Protein AF-A0A0S8A3G1-F1 (afdb_monomer_lite)

Secondary structure (DSSP, 8-state):
--HHHHHHHHHHHHHHHHHHHHHHHT---PPEEE-THHHHHHHHHHHHGGGGHHHHHHHHHHT--HHHHHHHHHHHTS-TTHHHHHHHHHHHHHHHHTT-HHHHHHHHHHHHHHHHHHHHHHHHHHHH-BPPTTT-TT-TT-B-TT---TT--SS-HHHHHHHHHHHHHHHHH--HHHHHHHHHHHHHHHHHHHHTTSS-HHHHHHHHHHHHHHHHHHTTSEEETTBPPPEEEE-TTS-EEEE--B--

Sequence (248 aa):
MTNHKLQRLVLGTMLFCVAMSSALACQSREYAAIKWWHPVVASLGVAALVVVDQPIHDFWQDNRSGTLDDISDVAKQFKEPEVFIAAGSGAMALGLMLDEPVVAQTGLQIVAAYGLSSGMMIATKWLFGRSRPSDTPDDHIQFDWFDGDENSSFPSGSAAVVFSLATTVADAADNNVVSVALYGGAVLNSWSRVYGNRHWFTDVALGTLYGVAAAKLVNGRWRLFGLRPPTVIVGPAGRASLRYQVDF

Structure (mmCIF, N/CA/C/O backbone):
data_AF-A0A0S8A3G1-F1
#
_entry.id   AF-A0A0S8A3G1-F1
#
loop_
_atom_site.group_PDB
_atom_site.id
_atom_site.type_symbol
_atom_site.label_atom_id
_atom_site.label_alt_id
_atom_site.label_comp_id
_atom_site.label_asym_id
_atom_site.label_entity_id
_atom_site.label_seq_id
_atom_site.pdbx_PDB_ins_code
_atom_site.Cartn_x
_atom_site.Cartn_y
_atom_site.Cartn_z
_atom_site.occupancy
_atom_site.B_iso_or_equiv
_atom_site.auth_seq_id
_atom_site.auth_comp_id
_atom_site.auth_asym_id
_atom_site.auth_atom_id
_atom_site.pdbx_PDB_model_num
ATOM 1 N N . MET A 1 1 ? 6.313 26.983 37.914 1.00 50.06 1 MET A N 1
ATOM 2 C CA . MET A 1 1 ? 5.350 26.954 36.779 1.00 50.06 1 MET A CA 1
ATOM 3 C C . MET A 1 1 ? 5.322 25.604 36.029 1.00 50.06 1 MET A C 1
ATOM 5 O O . MET A 1 1 ? 4.848 25.540 34.902 1.00 50.06 1 MET A O 1
ATOM 9 N N . THR A 1 2 ? 5.765 24.498 36.639 1.00 56.03 2 THR A N 1
ATOM 10 C CA . THR A 1 2 ? 5.957 23.183 35.985 1.00 56.03 2 THR A CA 1
ATOM 11 C C . THR A 1 2 ? 4.863 22.146 36.286 1.00 56.03 2 THR A C 1
ATOM 13 O O . THR A 1 2 ? 4.727 21.182 35.541 1.00 56.03 2 THR A O 1
ATOM 16 N N . ASN A 1 3 ? 4.023 22.364 37.308 1.00 56.94 3 ASN A N 1
ATOM 17 C CA . ASN A 1 3 ? 3.018 21.380 37.743 1.00 56.94 3 ASN A CA 1
ATOM 18 C C . ASN A 1 3 ? 1.820 21.230 36.791 1.00 56.94 3 ASN A C 1
ATOM 20 O O . ASN A 1 3 ? 1.362 20.117 36.549 1.00 56.94 3 ASN A O 1
ATOM 24 N N . HIS A 1 4 ? 1.347 22.317 36.176 1.00 55.91 4 HIS A N 1
ATOM 25 C CA . HIS A 1 4 ? 0.176 22.246 35.292 1.00 55.91 4 HIS A CA 1
ATOM 26 C C . HIS A 1 4 ? 0.443 21.516 33.969 1.00 55.91 4 HIS A C 1
ATOM 28 O O . HIS A 1 4 ? -0.468 20.904 33.417 1.00 55.91 4 HIS A O 1
ATOM 34 N N . LYS A 1 5 ? 1.685 21.538 33.465 1.00 52.66 5 LYS A N 1
ATOM 35 C CA . LYS A 1 5 ? 2.061 20.797 32.249 1.00 52.66 5 LYS A CA 1
ATOM 36 C C . LYS A 1 5 ? 2.099 19.290 32.506 1.00 52.66 5 LYS A C 1
ATOM 38 O O . LYS A 1 5 ? 1.601 18.527 31.688 1.00 52.66 5 LYS A O 1
ATOM 43 N N . LEU A 1 6 ? 2.618 18.881 33.666 1.00 50.41 6 LEU A N 1
ATOM 44 C CA . LEU A 1 6 ? 2.684 17.476 34.067 1.00 50.41 6 LEU A CA 1
ATOM 45 C C . LEU A 1 6 ? 1.287 16.905 34.354 1.00 50.41 6 LEU A C 1
ATOM 47 O O . LEU A 1 6 ? 0.967 15.811 33.907 1.00 50.41 6 LEU A O 1
ATOM 51 N N . GLN A 1 7 ? 0.421 17.680 35.013 1.00 49.84 7 GLN A N 1
ATOM 52 C CA . GLN A 1 7 ? -0.971 17.290 35.258 1.00 49.84 7 GLN A CA 1
ATOM 53 C C . GLN A 1 7 ? -1.774 17.139 33.959 1.00 49.84 7 GLN A C 1
ATOM 55 O O . GLN A 1 7 ? -2.516 16.174 33.821 1.00 49.84 7 GLN A O 1
ATOM 60 N N . ARG A 1 8 ? -1.591 18.039 32.982 1.00 51.06 8 ARG A N 1
ATOM 61 C CA . ARG A 1 8 ? -2.228 17.921 31.657 1.00 51.06 8 ARG A CA 1
ATOM 62 C C . ARG A 1 8 ? -1.713 16.724 30.859 1.00 51.06 8 ARG A C 1
ATOM 64 O O . ARG A 1 8 ? -2.504 16.083 30.180 1.00 51.06 8 ARG A O 1
ATOM 71 N N . LEU A 1 9 ? -0.422 16.405 30.969 1.00 44.91 9 LEU A N 1
ATOM 72 C CA . LEU A 1 9 ? 0.172 15.236 30.320 1.00 44.91 9 LEU A CA 1
ATOM 73 C C . LEU A 1 9 ? -0.376 13.933 30.916 1.00 44.91 9 LEU A C 1
ATOM 75 O O . LEU A 1 9 ? -0.818 13.068 30.176 1.00 44.91 9 LEU A O 1
ATOM 79 N N . VAL A 1 10 ? -0.419 13.816 32.247 1.00 48.50 10 VAL A N 1
ATOM 80 C CA . VAL A 1 10 ? -0.952 12.629 32.938 1.00 48.50 10 VAL A CA 1
ATOM 81 C C . VAL A 1 10 ? -2.451 12.462 32.685 1.00 48.50 10 VAL A C 1
ATOM 83 O O . VAL A 1 10 ? -2.897 11.351 32.411 1.00 48.50 10 VAL A O 1
ATOM 86 N N . LEU A 1 11 ? -3.220 13.555 32.716 1.00 44.19 11 LEU A N 1
ATOM 87 C CA . LEU A 1 11 ? -4.651 13.530 32.409 1.00 44.19 11 LEU A CA 1
ATOM 88 C C . LEU A 1 11 ? -4.897 13.153 30.940 1.00 44.19 11 LEU A C 1
ATOM 90 O O . LEU A 1 11 ? -5.767 12.332 30.670 1.00 44.19 11 LEU A O 1
ATOM 94 N N . GLY A 1 12 ? -4.087 13.673 30.012 1.00 42.25 12 GLY A N 1
ATOM 95 C CA . GLY A 1 12 ? -4.118 13.311 28.593 1.00 42.25 12 GLY A CA 1
ATOM 96 C C . GLY A 1 12 ? -3.788 11.837 28.350 1.00 42.25 12 GLY A C 1
ATOM 97 O O . GLY A 1 12 ? -4.504 11.172 27.608 1.00 42.25 12 GLY A O 1
ATOM 98 N N . THR A 1 13 ? -2.779 11.289 29.035 1.00 45.66 13 THR A N 1
ATOM 99 C CA . THR A 1 13 ? -2.430 9.859 28.962 1.00 45.66 13 THR A CA 1
ATOM 100 C C . THR A 1 13 ? -3.504 8.968 29.599 1.00 45.66 13 THR A C 1
ATOM 102 O O . THR A 1 13 ? -3.765 7.873 29.108 1.00 45.66 13 THR A O 1
ATOM 105 N N . MET A 1 14 ? -4.175 9.414 30.666 1.00 37.00 14 MET A N 1
ATOM 106 C CA . MET A 1 14 ? -5.291 8.670 31.269 1.00 37.00 14 MET A CA 1
ATOM 107 C C . MET A 1 14 ? -6.550 8.696 30.395 1.00 37.00 14 MET A C 1
ATOM 109 O O . MET A 1 14 ? -7.164 7.649 30.206 1.00 37.00 14 MET A O 1
ATOM 113 N N . LEU A 1 15 ? -6.904 9.848 29.816 1.00 45.59 15 LEU A N 1
ATOM 114 C CA . LEU A 1 15 ? -7.989 9.974 28.833 1.00 45.59 15 LEU A CA 1
ATOM 115 C C . LEU A 1 15 ? -7.712 9.122 27.589 1.00 45.59 15 LEU A C 1
ATOM 117 O O . LEU A 1 15 ? -8.600 8.410 27.131 1.00 45.59 15 LEU A O 1
ATOM 121 N N . PHE A 1 16 ? -6.462 9.106 27.119 1.00 45.78 16 PHE A N 1
ATOM 122 C CA . PHE A 1 16 ? -5.980 8.220 26.058 1.00 45.78 16 PHE A CA 1
ATOM 123 C C . PHE A 1 16 ? -6.194 6.737 26.403 1.00 45.78 16 PHE A C 1
ATOM 125 O O . PHE A 1 16 ? -6.730 5.989 25.591 1.00 45.78 16 PHE A O 1
ATOM 132 N N . CYS A 1 17 ? -5.865 6.306 27.625 1.00 36.09 17 CYS A N 1
ATOM 133 C CA . CYS A 1 17 ? -6.073 4.922 28.068 1.00 36.09 17 CYS A CA 1
ATOM 134 C C . CYS A 1 17 ? -7.556 4.547 28.237 1.00 36.09 17 CYS A C 1
ATOM 136 O O . CYS A 1 17 ? -7.941 3.421 27.910 1.00 36.09 17 CYS A O 1
ATOM 138 N N . VAL A 1 18 ? -8.391 5.462 28.738 1.00 44.44 18 VAL A N 1
ATOM 139 C CA . VAL A 1 18 ? -9.832 5.226 28.931 1.00 44.44 18 VAL A CA 1
ATOM 140 C C . VAL A 1 18 ? -10.553 5.170 27.586 1.00 44.44 18 VAL A C 1
ATOM 142 O O . VAL A 1 18 ? -11.269 4.201 27.351 1.00 44.44 18 VAL A O 1
ATOM 145 N N . ALA A 1 19 ? -10.294 6.120 26.681 1.00 44.09 19 ALA A N 1
ATOM 146 C CA . ALA A 1 19 ? -10.845 6.123 25.324 1.00 44.09 19 ALA A CA 1
ATOM 147 C C . ALA A 1 19 ? -10.397 4.894 24.517 1.00 44.09 19 ALA A C 1
ATOM 149 O O . ALA A 1 19 ? -11.185 4.307 23.781 1.00 44.09 19 ALA A O 1
ATOM 150 N N . MET A 1 20 ? -9.151 4.446 24.705 1.00 40.94 20 MET A N 1
ATOM 151 C CA . MET A 1 20 ? -8.635 3.237 24.061 1.00 40.94 20 MET A CA 1
ATOM 152 C C . MET A 1 20 ? -9.286 1.957 24.610 1.00 40.94 20 MET A C 1
ATOM 154 O O . MET A 1 20 ? -9.560 1.033 23.847 1.00 40.94 20 MET A O 1
ATOM 158 N N . SER A 1 21 ? -9.605 1.912 25.907 1.00 37.78 21 SER A N 1
ATOM 159 C CA . SER A 1 21 ? -10.278 0.764 26.535 1.00 37.78 21 SER A CA 1
ATOM 160 C C . SER A 1 21 ? -11.749 0.646 26.119 1.00 37.78 21 SER A C 1
ATOM 162 O O . SER A 1 21 ? -12.236 -0.461 25.890 1.00 37.78 21 SER A O 1
ATOM 164 N N . SER A 1 22 ? -12.461 1.768 25.982 1.00 40.78 22 SER A N 1
ATOM 165 C CA . SER A 1 22 ? -13.858 1.791 25.531 1.00 40.78 22 SER A CA 1
ATOM 166 C C . SER A 1 22 ? -14.001 1.604 24.015 1.00 40.78 22 SER A C 1
ATOM 168 O O . SER A 1 22 ? -14.926 0.919 23.582 1.00 40.78 22 SER A O 1
ATOM 170 N N . ALA A 1 23 ? -13.057 2.106 23.212 1.00 44.62 23 ALA A N 1
ATOM 171 C CA . ALA A 1 23 ? -13.030 1.882 21.763 1.00 44.62 23 ALA A CA 1
ATOM 172 C C . ALA A 1 23 ? -12.766 0.408 21.396 1.00 44.62 23 ALA A C 1
ATOM 174 O O . ALA A 1 23 ? -13.363 -0.116 20.456 1.00 44.62 23 ALA A O 1
ATOM 175 N N . LEU A 1 24 ? -11.923 -0.295 22.164 1.00 46.12 24 LEU A N 1
ATOM 176 C CA . LEU A 1 24 ? -11.679 -1.734 21.982 1.00 46.12 24 LEU A CA 1
ATOM 177 C C . LEU A 1 24 ? -12.850 -2.608 22.466 1.00 46.12 24 LEU A C 1
ATOM 179 O O . LEU A 1 24 ? -13.042 -3.710 21.955 1.00 46.12 24 LEU A O 1
ATOM 183 N N . ALA A 1 25 ? -13.643 -2.131 23.430 1.00 38.94 25 ALA A N 1
ATOM 184 C CA . ALA A 1 25 ? -14.781 -2.867 23.985 1.00 38.94 25 ALA A CA 1
ATOM 185 C C . ALA A 1 25 ? -16.059 -2.790 23.124 1.00 38.94 25 ALA A C 1
ATOM 187 O O . ALA A 1 25 ? -16.950 -3.621 23.288 1.00 38.94 25 ALA A O 1
ATOM 188 N N . CYS A 1 26 ? -16.163 -1.827 22.201 1.00 38.50 26 CYS A N 1
ATOM 189 C CA . CYS A 1 26 ? -17.389 -1.558 21.437 1.00 38.50 26 CYS A CA 1
ATOM 190 C C . CYS A 1 26 ? -17.536 -2.380 20.136 1.00 38.50 26 CYS A C 1
ATOM 192 O O . CYS A 1 26 ? -18.505 -2.205 19.404 1.00 38.50 26 CYS A O 1
ATOM 194 N N . GLN A 1 27 ? -16.614 -3.296 19.816 1.00 49.09 27 GLN A N 1
ATOM 195 C CA . GLN A 1 27 ? -16.650 -4.017 18.538 1.00 49.09 27 GLN A CA 1
ATOM 196 C C . GLN A 1 27 ? -16.868 -5.524 18.714 1.00 49.09 27 GLN A C 1
ATOM 198 O O . GLN A 1 27 ? -15.970 -6.339 18.519 1.00 49.09 27 GLN A O 1
ATOM 203 N N . SER A 1 28 ? -18.106 -5.915 19.028 1.00 43.41 28 SER A N 1
ATOM 204 C CA . SER A 1 28 ? -18.594 -7.273 18.768 1.00 43.41 28 SER A CA 1
ATOM 205 C C . SER A 1 28 ? -18.891 -7.425 17.267 1.00 43.41 28 SER A C 1
ATOM 207 O O . SER A 1 28 ? -20.045 -7.360 16.845 1.00 43.41 28 SER A O 1
ATOM 209 N N . ARG A 1 29 ? -17.858 -7.554 16.429 1.00 54.97 29 ARG A N 1
ATOM 210 C CA . ARG A 1 29 ? -18.012 -7.893 14.999 1.00 54.97 29 ARG A CA 1
ATOM 211 C C . ARG A 1 29 ? -17.468 -9.298 14.744 1.00 54.97 29 ARG A C 1
ATOM 213 O O . ARG A 1 29 ? -16.470 -9.682 15.344 1.00 54.97 29 ARG A O 1
ATOM 220 N N . GLU A 1 30 ? -18.148 -10.071 13.895 1.00 55.59 30 GLU A N 1
ATOM 221 C CA . GLU A 1 30 ? -17.716 -11.417 13.499 1.00 55.59 30 GLU A CA 1
ATOM 222 C C . GLU A 1 30 ? -16.302 -11.381 12.909 1.00 55.59 30 GLU A C 1
ATOM 224 O O . GLU A 1 30 ? -15.982 -10.567 12.042 1.00 55.59 30 GLU A O 1
ATOM 229 N N . TYR A 1 31 ? -15.445 -12.269 13.402 1.00 61.88 31 TYR A N 1
ATOM 230 C CA . TYR A 1 31 ? -14.044 -12.340 13.013 1.00 61.88 31 TYR A CA 1
ATOM 231 C C . TYR A 1 31 ? -13.869 -13.394 11.926 1.00 61.88 31 TYR A C 1
ATOM 233 O O . TYR A 1 31 ? -14.243 -14.551 12.125 1.00 61.88 31 TYR A O 1
ATOM 241 N N . ALA A 1 32 ? -13.211 -13.044 10.820 1.00 69.06 32 ALA A N 1
ATOM 242 C CA . ALA A 1 32 ? -12.736 -14.056 9.885 1.00 69.06 32 ALA A CA 1
ATOM 243 C C . ALA A 1 32 ? -11.431 -14.664 10.428 1.00 69.06 32 ALA A C 1
ATOM 245 O O . ALA A 1 32 ? -10.419 -13.974 10.594 1.00 69.06 32 ALA A O 1
ATOM 246 N N . ALA A 1 33 ? -11.451 -15.962 10.737 1.00 73.88 33 ALA A N 1
ATOM 247 C CA . ALA A 1 33 ? -10.270 -16.682 11.199 1.00 73.88 33 ALA A CA 1
ATOM 248 C C . ALA A 1 33 ? -9.315 -16.948 10.023 1.00 73.88 33 ALA A C 1
ATOM 250 O O . ALA A 1 33 ? -9.591 -17.771 9.144 1.00 73.88 33 ALA A O 1
ATOM 251 N N . ILE A 1 34 ? -8.166 -16.269 10.016 1.00 75.81 34 ILE A N 1
ATOM 252 C CA . ILE A 1 34 ? -7.123 -16.489 9.016 1.00 75.81 34 ILE A CA 1
ATOM 253 C C . ILE A 1 34 ? -6.263 -17.672 9.469 1.00 75.81 34 ILE A C 1
ATOM 255 O O . ILE A 1 34 ? -5.487 -17.590 10.423 1.00 75.81 34 ILE A O 1
ATOM 259 N N . LYS A 1 35 ? -6.424 -18.800 8.771 1.00 80.56 35 LYS A N 1
ATOM 260 C CA . LYS A 1 35 ? -5.574 -19.986 8.897 1.00 80.56 35 LYS A CA 1
ATOM 261 C C . LYS A 1 35 ? -4.174 -19.703 8.352 1.00 80.56 35 LYS A C 1
ATOM 263 O O . LYS A 1 35 ? -4.014 -18.892 7.446 1.00 80.56 35 LYS A O 1
ATOM 268 N N . TRP A 1 36 ? -3.182 -20.436 8.857 1.00 74.81 36 TRP A N 1
ATOM 269 C CA . TRP A 1 36 ? -1.767 -20.284 8.495 1.00 74.81 36 TRP A CA 1
ATOM 270 C C . TRP A 1 36 ? -1.485 -20.426 6.994 1.00 74.81 36 TRP A C 1
ATOM 272 O O . TRP A 1 36 ? -0.564 -19.803 6.480 1.00 74.81 36 TRP A O 1
ATOM 282 N N . TRP A 1 37 ? -2.296 -21.210 6.280 1.00 77.62 37 TRP A N 1
ATOM 283 C CA . TRP A 1 37 ? -2.121 -21.443 4.850 1.00 77.62 37 TRP A CA 1
ATOM 284 C C . TRP A 1 37 ? -2.709 -20.328 3.975 1.00 77.62 37 TRP A C 1
ATOM 286 O O . TRP A 1 37 ? -2.271 -20.180 2.843 1.00 77.62 37 TRP A O 1
ATOM 296 N N . HIS A 1 38 ? -3.660 -19.517 4.463 1.00 85.31 38 HIS A N 1
ATOM 297 C CA . HIS A 1 38 ? -4.221 -18.410 3.676 1.00 85.31 38 HIS A CA 1
ATOM 298 C C . HIS A 1 38 ? -3.158 -17.390 3.234 1.00 85.31 38 HIS A C 1
ATOM 300 O O . HIS A 1 38 ? -3.099 -17.110 2.038 1.00 85.31 38 HIS A O 1
ATOM 306 N N . PRO A 1 39 ? -2.297 -16.847 4.126 1.00 82.12 39 PRO A N 1
ATOM 307 C CA . PRO A 1 39 ? -1.237 -15.941 3.692 1.00 82.12 39 PRO A CA 1
ATOM 308 C C . PRO A 1 39 ? -0.217 -16.650 2.797 1.00 82.12 39 PRO A C 1
ATOM 310 O O . PRO A 1 39 ? 0.307 -16.025 1.886 1.00 82.12 39 PRO A O 1
ATOM 313 N N . VAL A 1 40 ? 0.026 -17.953 2.990 1.00 84.50 40 VAL A N 1
ATOM 314 C CA . VAL A 1 40 ? 0.905 -18.736 2.103 1.00 84.50 40 VAL A CA 1
ATOM 315 C C . VAL A 1 40 ? 0.325 -18.804 0.691 1.00 84.50 40 VAL A C 1
ATOM 317 O O . VAL A 1 40 ? 1.011 -18.461 -0.264 1.00 84.50 40 VAL A O 1
ATOM 320 N N . VAL A 1 41 ? -0.945 -19.186 0.547 1.00 90.62 41 VAL A N 1
ATOM 321 C CA . VAL A 1 41 ? -1.624 -19.264 -0.755 1.00 90.62 41 VAL A CA 1
ATOM 322 C C . VAL A 1 41 ? -1.726 -17.888 -1.410 1.00 90.62 41 VAL A C 1
ATOM 324 O O . VAL A 1 41 ? -1.486 -17.778 -2.608 1.00 90.62 41 VAL A O 1
ATOM 327 N N . ALA A 1 42 ? -2.021 -16.837 -0.642 1.00 90.44 42 ALA A N 1
ATOM 328 C CA . ALA A 1 42 ? -2.054 -15.472 -1.160 1.00 90.44 42 ALA A CA 1
ATOM 329 C C . ALA A 1 42 ? -0.678 -15.036 -1.689 1.00 90.44 42 ALA A C 1
ATOM 331 O O . ALA A 1 42 ? -0.584 -14.559 -2.817 1.00 90.44 42 ALA A O 1
ATOM 332 N N . SER A 1 43 ? 0.391 -15.264 -0.922 1.00 89.31 43 SER A N 1
ATOM 333 C CA . SER A 1 43 ? 1.760 -14.950 -1.346 1.00 89.31 43 SER A CA 1
ATOM 334 C C . SER A 1 43 ? 2.199 -15.772 -2.559 1.00 89.31 43 SER A C 1
ATOM 336 O O . SER A 1 43 ? 2.831 -15.223 -3.455 1.00 89.31 43 SER A O 1
ATOM 338 N N . LEU A 1 44 ? 1.834 -17.057 -2.636 1.00 90.25 44 LEU A N 1
ATOM 339 C CA . LEU A 1 44 ? 2.102 -17.896 -3.812 1.00 90.25 44 LEU A CA 1
ATOM 340 C C . LEU A 1 44 ? 1.343 -17.404 -5.050 1.00 90.25 44 LEU A C 1
ATOM 342 O O . LEU A 1 44 ? 1.910 -17.365 -6.137 1.00 90.25 44 LEU A O 1
ATOM 346 N N . GLY A 1 45 ? 0.083 -16.995 -4.886 1.00 93.44 45 GLY A N 1
ATOM 347 C CA . GLY A 1 45 ? -0.703 -16.392 -5.960 1.00 93.44 45 GLY A CA 1
ATOM 348 C C . GLY A 1 45 ? -0.075 -15.097 -6.472 1.00 93.44 45 GLY A C 1
ATOM 349 O O . GLY A 1 45 ? 0.013 -14.902 -7.679 1.00 93.44 45 GLY A O 1
ATOM 350 N N . VAL A 1 46 ? 0.429 -14.250 -5.570 1.00 93.25 46 VAL A N 1
ATOM 351 C CA . VAL A 1 46 ? 1.172 -13.039 -5.947 1.00 93.25 46 VAL A CA 1
ATOM 352 C C . VAL A 1 46 ? 2.491 -13.383 -6.639 1.00 93.25 46 VAL A C 1
ATOM 354 O O . VAL A 1 46 ? 2.806 -12.777 -7.656 1.00 93.25 46 VAL A O 1
ATOM 357 N N . ALA A 1 47 ? 3.238 -14.373 -6.147 1.00 90.62 47 ALA A N 1
ATOM 358 C CA . ALA A 1 47 ? 4.480 -14.813 -6.780 1.00 90.62 47 ALA A CA 1
ATOM 359 C C . ALA A 1 47 ? 4.248 -15.322 -8.212 1.00 90.62 47 ALA A C 1
ATOM 361 O O . ALA A 1 47 ? 5.052 -15.052 -9.098 1.00 90.62 47 ALA A O 1
ATOM 362 N N . ALA A 1 48 ? 3.120 -15.991 -8.468 1.00 93.44 48 ALA A N 1
ATOM 363 C CA . ALA A 1 48 ? 2.754 -16.439 -9.810 1.00 93.44 48 ALA A CA 1
ATOM 364 C C . ALA A 1 48 ? 2.528 -15.281 -10.800 1.00 93.44 48 ALA A C 1
ATOM 366 O O . ALA A 1 48 ? 2.658 -15.490 -12.003 1.00 93.44 48 ALA A O 1
ATOM 367 N N . LEU A 1 49 ? 2.236 -14.063 -10.325 1.00 94.81 49 LEU A N 1
ATOM 368 C CA . LEU A 1 49 ? 2.071 -12.886 -11.186 1.00 94.81 49 LEU A CA 1
ATOM 369 C C . LEU A 1 49 ? 3.398 -12.392 -11.786 1.00 94.81 49 LEU A C 1
ATOM 371 O O . LEU A 1 49 ? 3.363 -11.564 -12.688 1.00 94.81 49 LEU A O 1
ATOM 375 N N . VAL A 1 50 ? 4.555 -12.914 -11.360 1.00 94.06 50 VAL A N 1
ATOM 376 C CA . VAL A 1 50 ? 5.863 -12.505 -11.914 1.00 94.06 50 VAL A CA 1
ATOM 377 C C . VAL A 1 50 ? 5.948 -12.737 -13.420 1.00 94.06 50 VAL A C 1
ATOM 379 O O . VAL A 1 50 ? 6.569 -11.966 -14.139 1.00 94.06 50 VAL A O 1
ATOM 382 N N . VAL A 1 51 ? 5.221 -13.738 -13.925 1.00 95.38 51 VAL A N 1
ATOM 383 C CA . VAL A 1 51 ? 5.176 -14.074 -15.355 1.00 95.38 51 VAL A CA 1
ATOM 384 C C . VAL A 1 51 ? 4.510 -12.996 -16.215 1.00 95.38 51 VAL A C 1
ATOM 386 O O . VAL A 1 51 ? 4.679 -13.006 -17.431 1.00 95.38 51 VAL A O 1
ATOM 389 N N . VAL A 1 52 ? 3.732 -12.092 -15.609 1.00 95.88 52 VAL A N 1
ATOM 390 C CA . VAL A 1 52 ? 3.077 -10.984 -16.318 1.00 95.88 52 VAL A CA 1
ATOM 391 C C . VAL A 1 52 ? 3.776 -9.643 -16.107 1.00 95.88 52 VAL A C 1
ATOM 393 O O . VAL A 1 52 ? 3.331 -8.654 -16.681 1.00 95.88 52 VAL A O 1
ATOM 396 N N . ASP A 1 53 ? 4.878 -9.590 -15.354 1.00 96.06 53 ASP A N 1
ATOM 397 C CA . ASP A 1 53 ? 5.601 -8.337 -15.116 1.00 96.06 53 ASP A CA 1
ATOM 398 C C . ASP A 1 53 ? 6.158 -7.738 -16.409 1.00 96.06 53 ASP A C 1
ATOM 400 O O . ASP A 1 53 ? 5.878 -6.575 -16.696 1.00 96.06 53 ASP A O 1
ATOM 404 N N . GLN A 1 54 ? 6.872 -8.536 -17.212 1.00 95.50 54 GLN A N 1
ATOM 405 C CA . GLN A 1 54 ? 7.442 -8.072 -18.481 1.00 95.50 54 GLN A CA 1
ATOM 406 C C . GLN A 1 54 ? 6.352 -7.652 -19.485 1.00 95.50 54 GLN A C 1
ATOM 408 O O . GLN A 1 54 ? 6.373 -6.504 -19.918 1.00 95.50 54 GLN A O 1
ATOM 413 N N . PRO A 1 55 ? 5.326 -8.480 -19.790 1.00 96.56 55 PRO A N 1
ATOM 414 C CA . PRO A 1 55 ? 4.270 -8.070 -20.719 1.00 96.56 55 PRO A CA 1
ATOM 415 C C . PRO A 1 55 ? 3.511 -6.807 -20.286 1.00 96.56 55 PRO A C 1
ATOM 417 O O . PRO A 1 55 ? 3.114 -6.009 -21.132 1.00 96.56 55 PRO A O 1
ATOM 420 N N . ILE A 1 56 ? 3.281 -6.621 -18.979 1.00 96.62 56 ILE A N 1
ATOM 421 C CA . ILE A 1 56 ? 2.615 -5.419 -18.457 1.00 96.62 56 ILE A CA 1
ATOM 422 C C . ILE A 1 56 ? 3.533 -4.203 -18.564 1.00 96.62 56 ILE A C 1
ATOM 424 O O . ILE A 1 56 ? 3.064 -3.128 -18.941 1.00 96.62 56 ILE A O 1
ATOM 428 N N . HIS A 1 57 ? 4.813 -4.356 -18.222 1.00 96.12 57 HIS A N 1
ATOM 429 C CA . HIS A 1 57 ? 5.809 -3.305 -18.388 1.00 96.12 57 HIS A CA 1
ATOM 430 C C . HIS A 1 57 ? 5.852 -2.839 -19.846 1.00 96.12 57 HIS A C 1
ATOM 432 O O . HIS A 1 57 ? 5.608 -1.660 -20.105 1.00 96.12 57 HIS A O 1
ATOM 438 N N . ASP A 1 58 ? 6.054 -3.770 -20.777 1.00 96.31 58 ASP A N 1
ATOM 439 C CA . ASP A 1 58 ? 6.182 -3.483 -22.206 1.00 96.31 58 ASP A CA 1
ATOM 440 C C . ASP A 1 58 ? 4.909 -2.815 -22.737 1.00 96.31 58 ASP A C 1
ATOM 442 O O . ASP A 1 58 ? 4.977 -1.763 -23.366 1.00 96.31 58 ASP A O 1
ATOM 446 N N . PHE A 1 59 ? 3.726 -3.326 -22.368 1.00 96.56 59 PHE A N 1
ATOM 447 C CA . PHE A 1 59 ? 2.453 -2.697 -22.724 1.00 96.56 59 PHE A CA 1
ATOM 448 C C . PHE A 1 59 ? 2.388 -1.227 -22.296 1.00 96.56 59 PHE A C 1
ATOM 450 O O . PHE A 1 59 ? 2.010 -0.370 -23.095 1.00 96.56 59 PHE A O 1
ATOM 457 N N . TRP A 1 60 ? 2.739 -0.905 -21.049 1.00 96.12 60 TRP A N 1
ATOM 458 C CA . TRP A 1 60 ? 2.672 0.481 -20.586 1.00 96.12 60 TRP A CA 1
ATOM 459 C C . TRP A 1 60 ? 3.7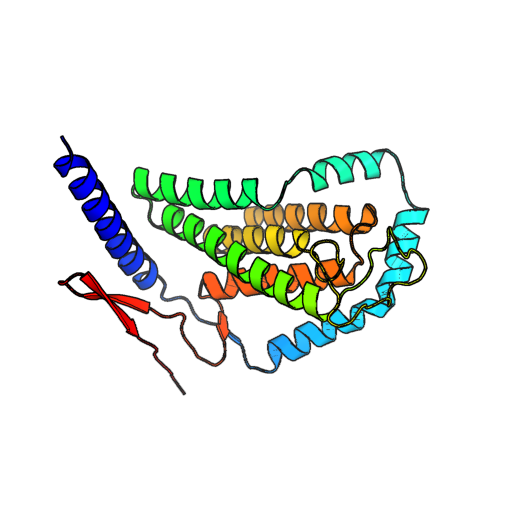37 1.364 -21.221 1.00 96.12 60 TRP A C 1
ATOM 461 O O . TRP A 1 60 ? 3.437 2.525 -21.499 1.00 96.12 60 TRP A O 1
ATOM 471 N N . GLN A 1 61 ? 4.937 0.835 -21.470 1.00 95.31 61 GLN A N 1
ATOM 472 C CA . GLN A 1 61 ? 6.007 1.598 -22.109 1.00 95.31 61 GLN A CA 1
ATOM 473 C C . GLN A 1 61 ? 5.730 1.850 -23.599 1.00 95.31 61 GLN A C 1
ATOM 475 O O . GLN A 1 61 ? 5.998 2.952 -24.080 1.00 95.31 61 GLN A O 1
ATOM 480 N N . ASP A 1 62 ? 5.087 0.912 -24.292 1.00 96.81 62 ASP A N 1
ATOM 481 C CA . ASP A 1 62 ? 4.699 1.052 -25.701 1.00 96.81 62 ASP A CA 1
ATOM 482 C C . ASP A 1 62 ? 3.473 1.960 -25.901 1.00 96.81 62 ASP A C 1
ATOM 484 O O . ASP A 1 62 ? 3.291 2.541 -26.971 1.00 96.81 62 ASP A O 1
ATOM 488 N N . ASN A 1 63 ? 2.622 2.107 -24.877 1.00 96.25 63 ASN A N 1
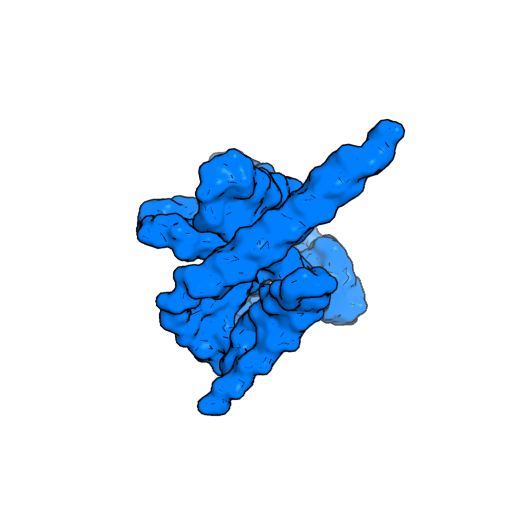ATOM 489 C CA . ASN A 1 63 ? 1.365 2.866 -24.944 1.00 96.25 63 ASN A CA 1
ATOM 490 C C . ASN A 1 63 ? 1.413 4.200 -24.178 1.00 96.25 63 ASN A C 1
ATOM 492 O O . ASN A 1 63 ? 0.372 4.734 -23.776 1.00 96.25 63 ASN A O 1
ATOM 496 N N . ARG A 1 64 ? 2.605 4.764 -23.956 1.00 94.94 64 ARG A N 1
ATOM 497 C CA . ARG A 1 64 ? 2.735 6.062 -23.278 1.00 94.94 64 ARG A CA 1
ATOM 498 C C . ARG A 1 64 ? 2.130 7.195 -24.098 1.00 94.94 64 ARG A C 1
ATOM 500 O O . ARG A 1 64 ? 2.238 7.249 -25.321 1.00 94.94 64 ARG A O 1
ATOM 507 N N . SER A 1 65 ? 1.508 8.139 -23.401 1.00 95.94 65 SER A N 1
ATOM 508 C CA . SER A 1 65 ? 0.973 9.363 -24.000 1.00 95.94 65 SER A CA 1
ATOM 509 C C . SER A 1 65 ? 0.983 10.500 -22.984 1.00 95.94 65 SER A C 1
ATOM 511 O O . SER A 1 65 ? 0.871 10.249 -21.785 1.00 95.94 65 SER A O 1
ATOM 513 N N . GLY A 1 66 ? 1.038 11.749 -23.459 1.00 95.50 66 GLY A N 1
ATOM 514 C CA . GLY A 1 66 ? 1.083 12.920 -22.574 1.00 95.50 66 GLY A CA 1
ATOM 515 C C . GLY A 1 66 ? -0.093 12.986 -21.592 1.00 95.50 66 GLY A C 1
ATOM 516 O O . GLY A 1 66 ? 0.095 13.292 -20.424 1.00 95.50 66 GLY A O 1
ATOM 517 N N . THR A 1 67 ? -1.298 12.591 -22.018 1.00 95.69 67 THR A N 1
ATOM 518 C CA . THR A 1 67 ? -2.463 12.520 -21.120 1.00 95.69 67 THR A CA 1
ATOM 519 C C . THR A 1 67 ? -2.287 11.480 -20.013 1.00 95.69 67 THR A C 1
ATOM 521 O O . THR A 1 67 ? -2.657 11.735 -18.870 1.00 95.69 67 THR A O 1
ATOM 524 N N . LEU A 1 68 ? -1.740 10.302 -20.330 1.00 94.69 68 LEU A N 1
ATOM 525 C CA . LEU A 1 68 ? -1.477 9.277 -19.319 1.00 94.69 68 LEU A CA 1
ATOM 526 C C . LEU A 1 68 ? -0.343 9.693 -18.381 1.00 94.69 68 LEU A C 1
ATOM 528 O O . LEU A 1 68 ? -0.428 9.394 -17.192 1.00 94.69 68 LEU A O 1
ATOM 532 N N . ASP A 1 69 ? 0.662 10.412 -18.887 1.00 94.88 69 ASP A N 1
ATOM 533 C CA . ASP A 1 69 ? 1.733 10.998 -18.078 1.00 94.88 69 ASP A CA 1
ATOM 534 C C . ASP A 1 69 ? 1.172 11.999 -17.058 1.00 94.88 69 ASP A C 1
ATOM 536 O O . ASP A 1 69 ? 1.411 11.828 -15.860 1.00 94.88 69 ASP A O 1
ATOM 540 N N . ASP A 1 70 ? 0.329 12.941 -17.497 1.00 94.81 70 ASP A N 1
ATOM 541 C CA . ASP A 1 70 ? -0.322 13.927 -16.623 1.00 94.81 70 ASP A CA 1
ATOM 542 C C . ASP A 1 70 ? -1.181 13.254 -15.536 1.00 94.81 70 ASP A C 1
ATOM 544 O O . ASP A 1 70 ? -1.097 13.597 -14.352 1.00 94.81 70 ASP A O 1
ATOM 548 N N . ILE A 1 71 ? -1.991 12.254 -15.914 1.00 93.69 71 ILE A N 1
ATOM 549 C CA . ILE A 1 71 ? -2.812 11.484 -14.961 1.00 93.69 71 ILE A CA 1
ATOM 550 C C . ILE A 1 71 ? -1.918 10.761 -13.951 1.00 93.69 71 ILE A C 1
ATOM 552 O O . ILE A 1 71 ? -2.197 10.772 -12.749 1.00 93.69 71 ILE A O 1
ATOM 556 N N . SER A 1 72 ? -0.846 10.128 -14.427 1.00 92.94 72 SER A N 1
ATOM 557 C CA . SER A 1 72 ? 0.122 9.438 -13.580 1.00 92.94 72 SER A CA 1
ATOM 558 C C . SER A 1 72 ? 0.770 10.404 -12.585 1.00 92.94 72 SER A C 1
ATOM 560 O O . SER A 1 72 ? 0.918 10.060 -11.414 1.00 92.94 72 SER A O 1
ATOM 562 N N . ASP A 1 73 ? 1.137 11.606 -13.014 1.00 91.69 73 ASP A N 1
ATOM 563 C CA . ASP A 1 73 ? 1.829 12.570 -12.161 1.00 91.69 73 ASP A CA 1
ATOM 564 C C . ASP A 1 73 ? 0.926 13.100 -11.045 1.00 91.69 73 ASP A C 1
ATOM 566 O O . ASP A 1 73 ? 1.352 13.161 -9.886 1.00 91.69 73 ASP A O 1
ATOM 570 N N . VAL A 1 74 ? -0.352 13.347 -11.347 1.00 89.38 74 VAL A N 1
ATOM 571 C CA . VAL A 1 74 ? -1.371 13.642 -10.326 1.00 89.38 74 VAL A CA 1
ATOM 572 C C . VAL A 1 74 ? -1.540 12.455 -9.372 1.00 89.38 74 VAL A C 1
ATOM 574 O O . VAL A 1 74 ? -1.560 12.624 -8.151 1.00 89.38 74 VAL A O 1
ATOM 577 N N . ALA A 1 75 ? -1.609 11.234 -9.903 1.00 88.56 75 ALA A N 1
ATOM 578 C CA . ALA A 1 75 ? -1.798 10.025 -9.107 1.00 88.56 75 ALA A CA 1
ATOM 579 C C . ALA A 1 75 ? -0.609 9.706 -8.179 1.00 88.56 75 ALA A C 1
ATOM 581 O O . ALA A 1 75 ? -0.809 9.176 -7.082 1.00 88.56 75 ALA A O 1
ATOM 582 N N . LYS A 1 76 ? 0.624 10.060 -8.566 1.00 82.31 76 LYS A N 1
ATOM 583 C CA . LYS A 1 76 ? 1.840 9.899 -7.741 1.00 82.31 76 LYS A CA 1
ATOM 584 C C . LYS A 1 76 ? 1.951 10.936 -6.626 1.00 82.31 76 LYS A C 1
ATOM 586 O O . LYS A 1 76 ? 2.731 10.733 -5.693 1.00 82.31 76 LYS A O 1
ATOM 591 N N . GLN A 1 77 ? 1.217 12.048 -6.713 1.00 70.50 77 GLN A N 1
ATOM 592 C CA . GLN A 1 77 ? 1.386 13.205 -5.828 1.00 70.50 77 GLN A CA 1
ATOM 593 C C . GLN A 1 77 ? 0.909 12.967 -4.386 1.00 70.50 77 GLN A C 1
ATOM 595 O O . GLN A 1 77 ? 1.259 13.739 -3.490 1.00 70.50 77 GLN A O 1
ATOM 600 N N . PHE A 1 78 ? 0.188 11.876 -4.122 1.00 65.88 78 PHE A N 1
ATOM 601 C CA . PHE A 1 78 ? -0.068 11.390 -2.767 1.00 65.88 78 PHE A CA 1
ATOM 602 C C . PHE A 1 78 ? 1.254 10.938 -2.128 1.00 65.88 78 PHE A C 1
ATOM 604 O O . PHE A 1 78 ? 1.589 9.766 -2.184 1.00 65.88 78 PHE A O 1
ATOM 611 N N . LYS A 1 79 ? 2.048 11.862 -1.568 1.00 57.22 79 LYS A N 1
ATOM 612 C CA . LYS A 1 79 ? 3.320 11.560 -0.889 1.00 57.22 79 LYS A CA 1
ATOM 613 C C . LYS A 1 79 ? 3.058 10.806 0.421 1.00 57.22 79 LYS A C 1
ATOM 615 O O . LYS A 1 79 ? 2.367 11.289 1.312 1.00 57.22 79 LYS A O 1
ATOM 620 N N . GLU A 1 80 ? 3.603 9.601 0.511 1.00 67.62 80 GLU A N 1
ATOM 621 C CA . GLU A 1 80 ? 2.968 8.477 1.217 1.00 67.62 80 GLU A CA 1
ATOM 622 C C . GLU A 1 80 ? 3.258 8.355 2.721 1.00 67.62 80 GLU A C 1
ATOM 624 O O . GLU A 1 80 ? 2.404 7.842 3.430 1.00 67.62 80 GLU A O 1
ATOM 629 N N . PRO A 1 81 ? 4.361 8.859 3.292 1.00 65.38 81 PRO A N 1
ATOM 630 C CA . PRO A 1 81 ? 4.523 8.798 4.749 1.00 65.38 81 PRO A CA 1
ATOM 631 C C . PRO A 1 81 ? 3.785 9.936 5.465 1.00 65.38 81 PRO A C 1
ATOM 633 O O . PRO A 1 81 ? 2.977 9.725 6.370 1.00 65.38 81 PRO A O 1
ATOM 636 N N . GLU A 1 82 ? 4.055 11.172 5.044 1.00 70.75 82 GLU A N 1
ATOM 637 C CA . GLU A 1 82 ? 3.687 12.382 5.786 1.00 70.75 82 GLU A CA 1
ATOM 638 C C . GLU A 1 82 ? 2.185 12.637 5.752 1.00 70.75 82 GLU A C 1
ATOM 640 O O . GLU A 1 82 ? 1.581 12.895 6.790 1.00 70.75 82 GLU A O 1
ATOM 645 N N . VAL A 1 83 ? 1.567 12.509 4.574 1.00 74.62 83 VAL A N 1
ATOM 646 C CA . VAL A 1 83 ? 0.129 12.749 4.401 1.00 74.62 83 VAL A CA 1
ATOM 647 C C . VAL A 1 83 ? -0.688 11.734 5.193 1.00 74.62 83 VAL A C 1
ATOM 649 O O . VAL A 1 83 ? -1.704 12.088 5.778 1.00 74.62 83 VAL A O 1
ATOM 652 N N . PHE A 1 84 ? -0.232 10.485 5.263 1.00 77.88 84 PHE A N 1
ATOM 653 C CA . PHE A 1 84 ? -0.964 9.396 5.905 1.00 77.88 84 PHE A CA 1
ATOM 654 C C . PHE A 1 84 ? -0.840 9.450 7.423 1.00 77.88 84 PHE A C 1
ATOM 656 O O . PHE A 1 84 ? -1.843 9.321 8.127 1.00 77.88 84 PHE A O 1
ATOM 663 N N . ILE A 1 85 ? 0.364 9.724 7.931 1.00 82.50 85 ILE A N 1
ATOM 664 C CA . ILE A 1 85 ? 0.572 9.979 9.358 1.00 82.50 85 ILE A CA 1
ATOM 665 C C . ILE A 1 85 ? -0.194 11.236 9.777 1.00 82.50 85 ILE A C 1
ATOM 667 O O . ILE A 1 85 ? -0.871 11.210 10.804 1.00 82.50 85 ILE A O 1
ATOM 671 N N . ALA A 1 86 ? -0.151 12.315 8.989 1.00 84.56 86 ALA A N 1
ATOM 672 C CA . ALA A 1 86 ? -0.896 13.540 9.273 1.00 84.56 86 ALA A CA 1
ATOM 673 C C . ALA A 1 86 ? -2.415 13.315 9.232 1.00 84.56 86 ALA A C 1
ATOM 675 O O . ALA A 1 86 ? -3.116 13.771 10.129 1.00 84.56 86 ALA A O 1
ATOM 676 N N . ALA A 1 87 ? -2.929 12.573 8.249 1.00 85.06 87 ALA A N 1
ATOM 677 C CA . ALA A 1 87 ? -4.350 12.251 8.153 1.00 85.06 87 ALA A CA 1
ATOM 678 C C . ALA A 1 87 ? -4.813 11.369 9.320 1.00 85.06 87 ALA A C 1
ATOM 680 O O . ALA A 1 87 ? -5.816 11.680 9.957 1.00 85.06 87 ALA A O 1
ATOM 681 N N . GLY A 1 88 ? -4.068 10.309 9.646 1.00 87.06 88 GLY A N 1
ATOM 682 C CA . GLY A 1 88 ? -4.390 9.415 10.759 1.00 87.06 88 GLY A CA 1
ATOM 683 C C . GLY A 1 88 ? -4.307 10.116 12.116 1.00 87.06 88 GLY A C 1
ATOM 684 O O . GLY A 1 88 ? -5.263 10.089 12.889 1.00 87.06 88 GLY A O 1
ATOM 685 N N . SER A 1 89 ? -3.200 10.812 12.394 1.00 86.06 89 SER A N 1
ATOM 686 C CA . SER A 1 89 ? -3.026 11.564 13.648 1.00 86.06 89 SER A CA 1
ATOM 687 C C . SER A 1 89 ? -3.975 12.761 13.757 1.00 86.06 89 SER A C 1
ATOM 689 O O . SER A 1 89 ? -4.483 13.036 14.841 1.00 86.06 89 SER A O 1
ATOM 691 N N . GLY A 1 90 ? -4.273 13.431 12.643 1.00 88.44 90 GLY A N 1
ATOM 692 C CA . GLY A 1 90 ? -5.248 14.513 12.563 1.00 88.44 90 GLY A CA 1
ATOM 693 C C . GLY A 1 90 ? -6.667 14.024 12.832 1.00 88.44 90 GLY A C 1
ATOM 694 O O . GLY A 1 90 ? -7.342 14.587 13.688 1.00 88.44 90 GLY A O 1
ATOM 695 N N . ALA A 1 91 ? -7.101 12.940 12.181 1.00 87.94 91 ALA A N 1
ATOM 696 C CA . ALA A 1 91 ? -8.389 12.305 12.462 1.00 87.94 91 ALA A CA 1
ATOM 697 C C . ALA A 1 91 ? -8.472 11.845 13.923 1.00 87.94 91 ALA A C 1
ATOM 699 O O . ALA A 1 91 ? -9.471 12.093 14.593 1.00 87.94 91 ALA A O 1
ATOM 700 N N . MET A 1 92 ? -7.391 11.261 14.450 1.00 86.62 92 MET A N 1
ATOM 701 C CA . MET A 1 92 ? -7.317 10.871 15.853 1.00 86.62 92 MET A CA 1
ATOM 702 C C . MET A 1 92 ? -7.514 12.075 16.784 1.00 86.62 92 MET A C 1
ATOM 704 O O . MET A 1 92 ? -8.363 12.039 17.672 1.00 86.62 92 MET A O 1
ATOM 708 N N . ALA A 1 93 ? -6.750 13.149 16.572 1.00 85.81 93 ALA A N 1
ATOM 709 C CA . ALA A 1 93 ? -6.816 14.358 17.383 1.00 85.81 93 ALA A CA 1
ATOM 710 C C . ALA A 1 93 ? -8.188 15.036 17.293 1.00 85.81 93 ALA A C 1
ATOM 712 O O . ALA A 1 93 ? -8.745 15.406 18.322 1.00 85.81 93 ALA A O 1
ATOM 713 N N . LEU A 1 94 ? -8.755 15.155 16.090 1.00 88.06 94 LEU A N 1
ATOM 714 C CA . LEU A 1 94 ? -10.083 15.728 15.874 1.00 88.06 94 LEU A CA 1
ATOM 715 C C . LEU A 1 94 ? -11.169 14.901 16.557 1.00 88.06 94 LEU A C 1
ATOM 717 O O . LEU A 1 94 ? -12.007 15.473 17.243 1.00 88.06 94 LEU A O 1
ATOM 721 N N . GLY A 1 95 ? -11.126 13.574 16.436 1.00 84.06 95 GLY A N 1
ATOM 722 C CA . GLY A 1 95 ? -12.063 12.699 17.135 1.00 84.06 95 GLY A CA 1
ATOM 723 C C . GLY A 1 95 ? -11.988 12.865 18.653 1.00 84.06 95 GLY A C 1
ATOM 724 O O . GLY A 1 95 ? -13.017 12.919 19.312 1.00 84.06 95 GLY A O 1
ATOM 725 N N . LEU A 1 96 ? -10.785 13.029 19.214 1.00 84.50 96 LEU A N 1
ATOM 726 C CA . LEU A 1 96 ? -10.608 13.293 20.648 1.00 84.50 96 LEU A CA 1
ATOM 727 C C . LEU A 1 96 ? -11.063 14.699 21.065 1.00 84.50 96 LEU A C 1
ATOM 729 O O . LEU A 1 96 ? -11.536 14.873 22.180 1.00 84.50 96 LEU A O 1
ATOM 733 N N . MET A 1 97 ? -10.896 15.707 20.206 1.00 90.00 97 MET A N 1
ATOM 734 C CA . MET A 1 97 ? -11.325 17.084 20.486 1.00 90.00 97 MET A CA 1
ATOM 735 C C . MET A 1 97 ? -12.838 17.271 20.363 1.00 90.00 97 MET A C 1
ATOM 737 O O . MET A 1 97 ? -13.393 18.148 21.018 1.00 90.00 97 MET A O 1
ATOM 741 N N . LEU A 1 98 ? -13.478 16.486 19.497 1.00 91.31 98 LEU A N 1
ATOM 742 C CA . LEU A 1 98 ? -14.912 16.535 19.220 1.00 91.31 98 LEU A CA 1
ATOM 743 C C . LEU A 1 98 ? -15.703 15.462 19.985 1.00 91.31 98 LEU A C 1
ATOM 745 O O . LEU A 1 98 ? -16.898 15.335 19.755 1.00 91.31 98 LEU A O 1
ATOM 749 N N . ASP A 1 99 ? -15.048 14.698 20.866 1.00 89.50 99 ASP A N 1
ATOM 750 C CA . ASP A 1 99 ? -15.636 13.567 21.599 1.00 89.50 99 ASP A CA 1
ATOM 751 C C . ASP A 1 99 ? -16.316 12.522 20.682 1.00 89.50 99 ASP A C 1
ATOM 753 O O . ASP A 1 99 ? -17.292 11.873 21.054 1.00 89.50 99 ASP A O 1
ATOM 757 N N . GLU A 1 100 ? -15.760 12.321 19.482 1.00 87.75 100 GLU A N 1
ATOM 758 C CA . GLU A 1 100 ? -16.210 11.363 18.467 1.00 87.75 100 GLU A CA 1
ATOM 759 C C . GLU A 1 100 ? -15.315 10.104 18.479 1.00 87.75 100 GLU A C 1
ATOM 761 O O . GLU A 1 100 ? -14.286 10.046 17.786 1.00 87.75 100 GLU A O 1
ATOM 766 N N . PRO A 1 101 ? -15.670 9.057 19.253 1.00 82.12 101 PRO A N 1
ATOM 767 C CA . PRO A 1 101 ? -14.794 7.908 19.492 1.00 82.12 101 PRO A CA 1
ATOM 768 C C . PRO A 1 101 ? -14.508 7.099 18.224 1.00 82.12 101 PRO A C 1
ATOM 770 O O . PRO A 1 101 ? -13.412 6.558 18.080 1.00 82.12 101 PRO A O 1
ATOM 773 N N . VAL A 1 102 ? -15.458 7.047 17.285 1.00 83.62 102 VAL A N 1
ATOM 774 C CA . VAL A 1 102 ? -15.293 6.344 16.002 1.00 83.62 102 VAL A CA 1
ATOM 775 C C . VAL A 1 102 ? -14.219 7.022 15.152 1.00 83.62 102 VAL A C 1
ATOM 777 O O . VAL A 1 102 ? -13.358 6.350 14.584 1.00 83.62 102 VAL A O 1
ATOM 780 N N . VAL A 1 103 ? -14.221 8.356 15.105 1.00 85.31 103 VAL A N 1
ATOM 781 C CA . VAL A 1 103 ? -13.233 9.140 14.350 1.00 85.31 103 VAL A CA 1
ATOM 782 C C . VAL A 1 103 ? -11.853 9.014 14.997 1.00 85.31 103 VAL A C 1
ATOM 784 O O . VAL A 1 103 ? -10.867 8.753 14.303 1.00 85.31 103 VAL A O 1
ATOM 787 N N . ALA A 1 104 ? -11.792 9.101 16.330 1.00 84.81 104 ALA A N 1
ATOM 788 C CA . ALA A 1 104 ? -10.551 8.938 17.082 1.00 84.81 104 ALA A CA 1
ATOM 789 C C . ALA A 1 104 ? -9.919 7.553 16.851 1.00 84.81 104 ALA A C 1
ATOM 791 O O . ALA A 1 104 ? -8.723 7.437 16.562 1.00 84.81 104 ALA A O 1
ATOM 792 N N . GLN A 1 105 ? -10.740 6.502 16.934 1.00 86.81 105 GLN A N 1
ATOM 793 C CA . GLN A 1 105 ? -10.328 5.119 16.707 1.00 86.81 105 GLN A CA 1
ATOM 794 C C . GLN A 1 105 ? -9.871 4.890 15.267 1.00 86.81 105 GLN A C 1
ATOM 796 O O . GLN A 1 105 ? -8.825 4.277 15.059 1.00 86.81 105 GLN A O 1
ATOM 801 N N . THR A 1 106 ? -10.611 5.410 14.285 1.00 89.19 106 THR A N 1
ATOM 802 C CA . THR A 1 106 ? -10.247 5.289 12.866 1.00 89.19 106 THR A CA 1
ATOM 803 C C . THR A 1 106 ? -8.887 5.936 12.605 1.00 89.19 106 THR A C 1
ATOM 805 O O . THR A 1 106 ? -8.032 5.336 11.959 1.00 89.19 106 THR A O 1
ATOM 808 N N . GLY A 1 107 ? -8.633 7.122 13.170 1.00 89.00 107 GLY A N 1
ATOM 809 C CA . GLY A 1 107 ? -7.334 7.789 13.065 1.00 89.00 107 GLY A CA 1
ATOM 810 C C . GLY A 1 107 ? -6.175 6.954 13.621 1.00 89.00 107 GLY A C 1
ATOM 811 O O . GLY A 1 107 ? -5.142 6.801 12.966 1.00 89.00 107 GLY A O 1
ATOM 812 N N . LEU A 1 108 ? -6.366 6.339 14.793 1.00 89.44 108 LEU A N 1
ATOM 813 C CA . LEU A 1 108 ? -5.380 5.429 15.383 1.00 89.44 108 LEU A CA 1
ATOM 814 C C . LEU A 1 108 ? -5.156 4.177 14.519 1.00 89.44 108 LEU A C 1
ATOM 816 O O . LEU A 1 108 ? -4.012 3.765 14.319 1.00 89.44 108 LEU A O 1
ATOM 820 N N . GLN A 1 109 ? -6.231 3.585 13.992 1.00 90.31 109 GLN A N 1
ATOM 821 C CA . GLN A 1 109 ? -6.160 2.418 13.111 1.00 90.31 109 GLN A CA 1
ATOM 822 C C . GLN A 1 109 ? -5.374 2.725 11.833 1.00 90.31 109 GLN A C 1
ATOM 824 O O . GLN A 1 109 ? -4.554 1.907 11.427 1.00 90.31 109 GLN A O 1
ATOM 829 N N . ILE A 1 110 ? -5.536 3.920 11.252 1.00 91.62 110 ILE A N 1
ATOM 830 C CA . ILE A 1 110 ? -4.759 4.354 10.079 1.00 91.62 110 ILE A CA 1
ATOM 831 C C . ILE A 1 110 ? -3.260 4.346 10.396 1.00 91.62 110 ILE A C 1
ATOM 833 O O . ILE A 1 110 ? -2.477 3.750 9.656 1.00 91.62 110 ILE A O 1
ATOM 837 N N . VAL A 1 111 ? -2.853 4.959 11.512 1.00 91.12 111 VAL A N 1
ATOM 838 C CA . VAL A 1 111 ? -1.435 5.028 11.914 1.00 91.12 111 VAL A CA 1
ATOM 839 C C . VAL A 1 111 ? -0.871 3.633 12.202 1.00 91.12 111 VAL A C 1
ATOM 841 O O . VAL A 1 111 ? 0.239 3.309 11.774 1.00 91.12 111 VAL A O 1
ATOM 844 N N . ALA A 1 112 ? -1.63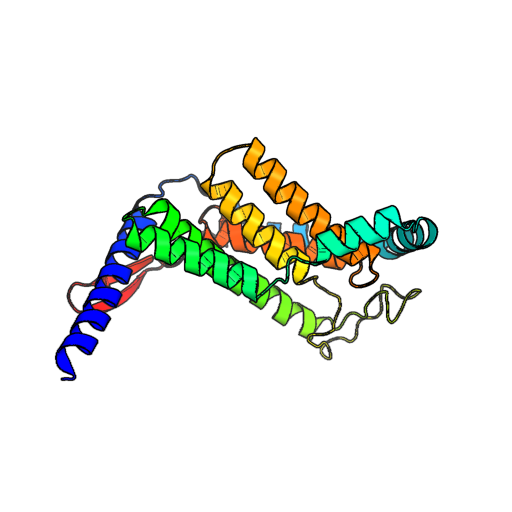3 2.785 12.894 1.00 90.81 112 ALA A N 1
ATOM 845 C CA . ALA A 1 112 ? -1.213 1.424 13.212 1.00 90.81 112 ALA A CA 1
ATOM 846 C C . ALA A 1 112 ? -1.107 0.534 11.958 1.00 90.81 112 ALA A C 1
ATOM 848 O O . ALA A 1 112 ? -0.131 -0.206 11.816 1.00 90.81 112 ALA A O 1
ATOM 849 N N . ALA A 1 113 ? -2.062 0.628 11.027 1.00 91.31 113 ALA A N 1
ATOM 850 C CA . ALA A 1 113 ? -2.045 -0.119 9.770 1.00 91.31 113 ALA A CA 1
ATOM 851 C C . ALA A 1 113 ? -0.893 0.329 8.858 1.00 91.31 113 ALA A C 1
ATOM 853 O O . ALA A 1 113 ? -0.212 -0.515 8.267 1.00 91.31 113 ALA A O 1
ATOM 854 N N . TYR A 1 114 ? -0.618 1.635 8.806 1.00 91.94 114 TYR A N 1
ATOM 855 C CA . TYR A 1 114 ? 0.556 2.190 8.133 1.00 91.94 114 TYR A CA 1
ATOM 856 C C . TYR A 1 114 ? 1.859 1.621 8.714 1.00 91.94 114 TYR A C 1
ATOM 858 O O . TYR A 1 114 ? 2.699 1.110 7.972 1.00 91.94 114 TYR A O 1
ATOM 866 N N . GLY A 1 115 ? 2.024 1.655 10.041 1.00 91.75 115 GLY A N 1
ATOM 867 C CA . GLY A 1 115 ? 3.232 1.148 10.695 1.00 91.75 115 GLY A CA 1
ATOM 868 C C . GLY A 1 115 ? 3.446 -0.350 10.462 1.00 91.75 115 GLY A C 1
ATOM 869 O O . GLY A 1 115 ? 4.553 -0.774 10.130 1.00 91.75 115 GLY A O 1
ATOM 870 N N . LEU A 1 116 ? 2.378 -1.147 10.569 1.00 92.69 116 LEU A N 1
ATOM 871 C CA . LEU A 1 116 ? 2.436 -2.593 10.354 1.00 92.69 116 LEU A CA 1
ATOM 872 C C . LEU A 1 116 ? 2.776 -2.950 8.899 1.00 92.69 116 LEU A C 1
ATOM 874 O O . LEU A 1 116 ? 3.673 -3.758 8.665 1.00 92.69 116 LEU A O 1
ATOM 878 N N . SER A 1 117 ? 2.100 -2.331 7.926 1.00 92.06 117 SER A N 1
ATOM 879 C CA . SER A 1 117 ? 2.372 -2.563 6.499 1.00 92.06 117 SER A CA 1
ATOM 880 C C . SER A 1 117 ? 3.780 -2.105 6.097 1.00 92.06 117 SER A C 1
ATOM 882 O O . SER A 1 117 ? 4.473 -2.818 5.369 1.00 92.06 117 SER A O 1
ATOM 884 N N . SER A 1 118 ? 4.248 -0.978 6.642 1.00 90.31 118 SER A N 1
ATOM 885 C CA . SER A 1 118 ? 5.612 -0.477 6.428 1.00 90.31 118 SER A CA 1
ATOM 886 C C . SER A 1 118 ? 6.663 -1.428 7.000 1.00 90.31 118 SER A C 1
ATOM 888 O O . SER A 1 118 ? 7.658 -1.708 6.338 1.00 90.31 118 SER A O 1
ATOM 890 N N . GLY A 1 119 ? 6.433 -1.979 8.196 1.00 91.31 119 GLY A N 1
ATOM 891 C CA . GLY A 1 119 ? 7.319 -2.983 8.791 1.00 91.31 119 GLY A CA 1
ATOM 892 C C . GLY A 1 119 ? 7.432 -4.249 7.936 1.00 91.31 119 GLY A C 1
ATOM 893 O O . GLY A 1 119 ? 8.542 -4.721 7.689 1.00 91.31 119 GLY A O 1
ATOM 894 N N . MET A 1 120 ? 6.303 -4.760 7.425 1.00 91.75 120 MET A N 1
ATOM 895 C CA . MET A 1 120 ? 6.287 -5.909 6.504 1.00 91.75 120 MET A CA 1
ATOM 896 C C . MET A 1 120 ? 7.058 -5.612 5.212 1.00 91.75 120 MET A C 1
ATOM 898 O O . MET A 1 120 ? 7.866 -6.430 4.769 1.00 91.75 120 MET A O 1
ATOM 902 N N . MET A 1 121 ? 6.845 -4.430 4.625 1.00 91.88 121 MET A N 1
ATOM 903 C CA . MET A 1 121 ? 7.565 -3.989 3.430 1.00 91.88 121 MET A CA 1
ATOM 904 C C . MET A 1 121 ? 9.072 -3.923 3.680 1.00 91.88 121 MET A C 1
ATOM 906 O O . MET A 1 121 ? 9.819 -4.512 2.906 1.00 91.88 121 MET A O 1
ATOM 910 N N . ILE A 1 122 ? 9.522 -3.223 4.728 1.00 89.94 122 ILE A N 1
ATOM 911 C CA . ILE A 1 122 ? 10.953 -3.048 5.021 1.00 89.94 122 ILE A CA 1
ATOM 912 C C . ILE A 1 122 ? 11.616 -4.414 5.196 1.00 89.94 122 ILE A C 1
ATOM 914 O O . ILE A 1 122 ? 12.617 -4.685 4.543 1.00 89.94 122 ILE A O 1
ATOM 918 N N . ALA A 1 123 ? 11.024 -5.307 5.992 1.00 90.62 123 ALA A N 1
ATOM 919 C CA . ALA A 1 123 ? 11.566 -6.651 6.183 1.00 90.62 123 ALA A CA 1
ATOM 920 C C . ALA A 1 123 ? 11.724 -7.415 4.855 1.00 90.62 123 ALA A C 1
ATOM 922 O O . ALA A 1 123 ? 12.712 -8.113 4.647 1.00 90.62 123 ALA A O 1
ATOM 923 N N . THR A 1 124 ? 10.765 -7.251 3.943 1.00 90.75 124 THR A N 1
ATOM 924 C CA . THR A 1 124 ? 10.772 -7.927 2.642 1.00 90.75 124 THR A CA 1
ATOM 925 C C . THR A 1 124 ? 11.776 -7.294 1.679 1.00 90.75 124 THR A C 1
ATOM 927 O O . THR A 1 124 ? 12.511 -8.017 1.017 1.00 90.75 124 THR A O 1
ATOM 930 N N . LYS A 1 125 ? 11.886 -5.961 1.638 1.00 90.56 125 LYS A N 1
ATOM 931 C CA . LYS A 1 125 ? 12.856 -5.273 0.773 1.00 90.56 125 LYS A CA 1
ATOM 932 C C . LYS A 1 125 ? 14.278 -5.739 1.036 1.00 90.56 125 LYS A C 1
ATOM 934 O O . LYS A 1 125 ? 14.952 -6.159 0.107 1.00 90.56 125 LYS A O 1
ATOM 939 N N . TRP A 1 126 ? 14.677 -5.752 2.304 1.00 89.31 126 TRP A N 1
ATOM 940 C CA . TRP A 1 126 ? 16.014 -6.173 2.721 1.00 89.31 126 TRP A CA 1
ATOM 941 C C . TRP A 1 126 ? 16.291 -7.646 2.407 1.00 89.31 126 TRP A C 1
ATOM 943 O O . TRP A 1 126 ? 17.427 -8.018 2.147 1.00 89.31 126 TRP A O 1
ATOM 953 N N . LEU A 1 127 ? 15.256 -8.489 2.413 1.00 89.56 127 LEU A N 1
ATOM 954 C CA . LEU A 1 127 ? 15.386 -9.911 2.111 1.00 89.56 127 LEU A CA 1
ATOM 955 C C . LEU A 1 127 ? 15.571 -10.184 0.612 1.00 89.56 127 LEU A C 1
ATOM 957 O O . LEU A 1 127 ? 16.369 -11.043 0.248 1.00 89.56 127 LEU A O 1
ATOM 961 N N . PHE A 1 128 ? 14.812 -9.496 -0.242 1.00 91.12 128 PHE A N 1
ATOM 962 C 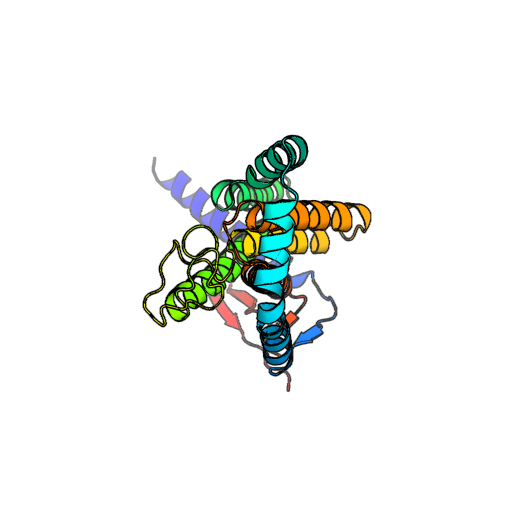CA . PHE A 1 128 ? 14.724 -9.822 -1.667 1.00 91.12 128 PHE A CA 1
ATOM 963 C C . PHE A 1 128 ? 15.598 -8.935 -2.561 1.00 91.12 128 PHE A C 1
ATOM 965 O O . PHE A 1 128 ? 16.056 -9.420 -3.589 1.00 91.12 128 PHE A O 1
ATOM 972 N N . GLY A 1 129 ? 15.790 -7.657 -2.219 1.00 89.62 129 GLY A N 1
ATOM 973 C CA . GLY A 1 129 ? 16.652 -6.742 -2.976 1.00 89.62 129 GLY A CA 1
ATOM 974 C C . GLY A 1 129 ? 16.335 -6.645 -4.468 1.00 89.62 129 GLY A C 1
ATOM 975 O O . GLY A 1 129 ? 17.237 -6.582 -5.292 1.00 89.62 129 GLY A O 1
ATOM 976 N N . ARG A 1 130 ? 15.054 -6.703 -4.854 1.00 93.56 130 ARG A N 1
ATOM 977 C CA . ARG A 1 130 ? 14.680 -6.705 -6.276 1.00 93.56 130 ARG A CA 1
ATOM 978 C C . ARG A 1 130 ? 14.961 -5.354 -6.936 1.00 93.56 130 ARG A C 1
ATOM 980 O O . ARG A 1 130 ? 14.578 -4.314 -6.387 1.00 93.56 130 ARG A O 1
ATOM 987 N N . SER A 1 131 ? 15.532 -5.366 -8.137 1.00 93.19 131 SER A N 1
ATOM 988 C CA . SER A 1 131 ? 15.772 -4.162 -8.944 1.00 93.19 131 SER A CA 1
ATOM 989 C C . SER A 1 131 ? 14.478 -3.582 -9.538 1.00 93.19 131 SER A C 1
ATOM 991 O O . SER A 1 131 ? 13.461 -4.274 -9.689 1.00 93.19 131 SER A O 1
ATOM 993 N N . ARG A 1 132 ? 14.470 -2.275 -9.833 1.00 93.56 132 ARG A N 1
ATOM 994 C CA . ARG A 1 132 ? 13.311 -1.585 -10.431 1.00 93.56 132 ARG A CA 1
ATOM 995 C C . ARG A 1 132 ? 13.300 -1.732 -11.953 1.00 93.56 132 ARG A C 1
ATOM 997 O O . ARG A 1 132 ? 14.372 -1.776 -12.548 1.00 93.56 132 ARG A O 1
ATOM 1004 N N . PRO A 1 133 ? 12.124 -1.631 -12.601 1.00 93.44 133 PRO A N 1
ATOM 1005 C CA . PRO A 1 133 ? 12.048 -1.576 -14.063 1.00 93.44 133 PRO A CA 1
ATOM 1006 C C . PRO A 1 133 ? 12.855 -0.419 -14.669 1.00 93.44 133 PRO A C 1
ATOM 1008 O O . PRO A 1 133 ? 13.329 -0.519 -15.791 1.00 93.44 133 PRO A O 1
ATOM 1011 N N . SER A 1 134 ? 13.035 0.691 -13.939 1.00 91.19 134 SER A N 1
ATOM 1012 C CA . SER A 1 134 ? 13.877 1.808 -14.392 1.00 91.19 134 SER A CA 1
ATOM 1013 C C . SER A 1 134 ? 15.359 1.465 -14.510 1.00 91.19 134 SER A C 1
ATOM 1015 O O . SER A 1 134 ? 16.065 2.123 -15.269 1.00 91.19 134 SER A O 1
ATOM 1017 N N . ASP A 1 135 ? 15.817 0.486 -13.733 1.00 90.38 135 ASP A N 1
ATOM 1018 C CA . ASP A 1 135 ? 17.228 0.131 -13.611 1.00 90.38 135 ASP A CA 1
ATOM 1019 C C . ASP A 1 135 ? 17.529 -1.115 -14.455 1.00 90.38 135 ASP A C 1
ATOM 1021 O O . ASP A 1 135 ? 18.598 -1.216 -15.053 1.00 90.38 135 ASP A O 1
ATOM 1025 N N . THR A 1 136 ? 16.560 -2.034 -14.546 1.00 88.88 136 THR A N 1
ATOM 1026 C CA . THR A 1 136 ? 16.677 -3.322 -15.243 1.00 88.88 136 THR A CA 1
ATOM 1027 C C . THR A 1 136 ? 15.454 -3.591 -16.141 1.00 88.88 136 THR A C 1
ATOM 1029 O O . THR A 1 136 ? 14.679 -4.508 -15.872 1.00 88.88 136 THR A O 1
ATOM 1032 N N . PRO A 1 137 ? 15.238 -2.811 -17.223 1.00 85.75 137 PRO A N 1
ATOM 1033 C CA . PRO A 1 137 ? 13.997 -2.872 -18.013 1.00 85.75 137 PRO A CA 1
ATOM 1034 C C . PRO A 1 137 ? 13.688 -4.247 -18.621 1.00 85.75 137 PRO A C 1
ATOM 1036 O O . PRO A 1 137 ? 12.523 -4.609 -18.760 1.00 85.75 137 PRO A O 1
ATOM 1039 N N . ASP A 1 138 ? 14.728 -5.016 -18.951 1.00 88.56 138 ASP A N 1
ATOM 1040 C CA . ASP A 1 138 ? 14.621 -6.333 -19.592 1.00 88.56 138 ASP A CA 1
ATOM 1041 C C . ASP A 1 138 ? 14.809 -7.502 -18.606 1.00 88.56 138 ASP A C 1
ATOM 1043 O O . ASP A 1 138 ? 14.768 -8.667 -19.005 1.00 88.56 138 ASP A O 1
ATOM 1047 N N . ASP A 1 139 ? 15.035 -7.208 -17.320 1.00 89.31 139 ASP A N 1
ATOM 1048 C CA . ASP A 1 139 ? 15.240 -8.215 -16.279 1.00 89.31 139 ASP A CA 1
ATOM 1049 C C . ASP A 1 139 ? 14.353 -7.934 -15.064 1.00 89.31 139 ASP A C 1
ATOM 1051 O O . ASP A 1 139 ? 14.716 -7.255 -14.096 1.00 89.31 139 ASP A O 1
ATOM 1055 N N . HIS A 1 140 ? 13.149 -8.497 -15.128 1.00 86.94 140 HIS A N 1
ATOM 1056 C CA . HIS A 1 140 ? 12.191 -8.452 -14.037 1.00 86.94 140 HIS A CA 1
ATOM 1057 C C . HIS A 1 140 ? 12.540 -9.421 -12.902 1.00 86.94 140 HIS A C 1
ATOM 1059 O O . HIS A 1 140 ? 11.971 -9.287 -11.827 1.00 86.94 140 HIS A O 1
ATOM 1065 N N . ILE A 1 141 ? 13.462 -10.370 -13.054 1.00 89.94 141 ILE A N 1
ATOM 1066 C CA . ILE A 1 141 ? 13.785 -11.354 -12.004 1.00 89.94 141 ILE A CA 1
ATOM 1067 C C . ILE A 1 141 ? 15.161 -11.125 -11.374 1.00 89.94 141 ILE A C 1
ATOM 1069 O O . ILE A 1 141 ? 15.718 -12.034 -10.756 1.00 89.94 141 ILE A O 1
ATOM 1073 N N . GLN A 1 142 ? 15.681 -9.903 -11.461 1.00 91.31 142 GLN A N 1
ATOM 1074 C CA . GLN A 1 142 ? 16.900 -9.518 -10.768 1.00 91.31 142 GLN A CA 1
ATOM 1075 C C . GLN A 1 142 ? 16.632 -9.276 -9.274 1.00 91.31 142 GLN A C 1
ATOM 1077 O O . GLN A 1 142 ? 16.010 -8.283 -8.886 1.00 91.31 142 GLN A O 1
ATOM 1082 N N . PHE A 1 143 ? 17.100 -10.211 -8.442 1.00 89.88 143 PHE A N 1
ATOM 1083 C CA . PHE A 1 143 ? 16.993 -10.186 -6.982 1.00 89.88 143 PHE A CA 1
ATOM 1084 C C . PHE A 1 143 ? 18.376 -10.241 -6.334 1.00 89.88 143 PHE A C 1
ATOM 1086 O O . PHE A 1 143 ? 19.080 -11.248 -6.457 1.00 89.88 143 PHE A O 1
ATOM 1093 N N . ASP A 1 144 ? 18.709 -9.204 -5.570 1.00 89.50 144 ASP A N 1
ATOM 1094 C CA . ASP A 1 144 ? 19.907 -9.149 -4.738 1.00 89.50 144 ASP A CA 1
ATOM 1095 C C . ASP A 1 144 ? 19.563 -9.607 -3.310 1.00 89.50 144 ASP A C 1
ATOM 1097 O O . ASP A 1 144 ? 19.300 -8.829 -2.389 1.00 89.50 144 ASP A O 1
ATOM 1101 N N . TRP A 1 145 ? 19.491 -10.931 -3.142 1.00 88.56 145 TRP A N 1
ATOM 1102 C CA . TRP A 1 145 ? 19.074 -11.571 -1.893 1.00 88.56 145 TRP A CA 1
ATOM 1103 C C . TRP A 1 145 ? 19.913 -11.111 -0.697 1.00 88.56 145 TRP A C 1
ATOM 1105 O O . TRP A 1 145 ? 21.134 -11.256 -0.696 1.00 88.56 145 TRP A O 1
ATOM 1115 N N . PHE A 1 146 ? 19.238 -10.652 0.359 1.00 89.00 146 PHE A N 1
ATOM 1116 C CA . PHE A 1 146 ? 19.834 -10.116 1.591 1.00 89.00 146 PHE A CA 1
ATOM 1117 C C . PHE A 1 146 ? 20.680 -8.841 1.428 1.00 89.00 146 PHE A C 1
ATOM 1119 O O . PHE A 1 146 ? 21.296 -8.416 2.406 1.00 89.00 146 PHE A O 1
ATOM 1126 N N . ASP A 1 147 ? 20.687 -8.225 0.244 1.00 87.06 147 ASP A N 1
ATOM 1127 C CA . ASP A 1 147 ? 21.400 -6.972 -0.052 1.00 87.06 147 ASP A CA 1
ATOM 1128 C C . ASP A 1 147 ? 20.438 -5.869 -0.529 1.00 87.06 147 ASP A C 1
ATOM 1130 O O . ASP A 1 147 ? 20.808 -4.909 -1.200 1.00 87.06 147 ASP A O 1
ATOM 1134 N N . GLY A 1 148 ? 19.156 -6.018 -0.190 1.00 82.75 148 GLY A N 1
ATOM 1135 C CA . GLY A 1 148 ? 18.145 -5.024 -0.503 1.00 82.75 148 GLY A CA 1
ATOM 1136 C C . GLY A 1 148 ? 18.218 -3.791 0.391 1.00 82.75 148 GLY A C 1
ATOM 1137 O O . GLY A 1 148 ? 18.650 -3.833 1.542 1.00 82.75 148 GLY A O 1
ATOM 1138 N N . ASP A 1 149 ? 17.695 -2.690 -0.127 1.00 85.19 149 ASP A N 1
ATOM 1139 C CA . ASP A 1 149 ? 17.690 -1.384 0.515 1.00 85.19 149 ASP A CA 1
ATOM 1140 C C . ASP A 1 149 ? 16.315 -0.697 0.394 1.00 85.19 149 ASP A C 1
ATOM 1142 O O . ASP A 1 149 ? 15.310 -1.269 -0.044 1.00 85.19 149 ASP A O 1
ATOM 1146 N N . GLU A 1 150 ? 16.236 0.569 0.799 1.00 78.00 150 GLU A N 1
ATOM 1147 C CA . GLU A 1 150 ? 15.016 1.366 0.637 1.00 78.00 150 GLU A CA 1
ATOM 1148 C C . GLU A 1 150 ? 14.629 1.593 -0.837 1.00 78.00 150 GLU A C 1
ATOM 1150 O O . GLU A 1 150 ? 13.438 1.757 -1.152 1.00 78.00 150 GLU A O 1
ATOM 1155 N N . ASN A 1 151 ? 15.605 1.545 -1.745 1.00 81.75 151 ASN A N 1
ATOM 1156 C CA . ASN A 1 151 ? 15.420 1.742 -3.176 1.00 81.75 151 ASN A CA 1
ATOM 1157 C C . ASN A 1 151 ? 14.939 0.481 -3.891 1.00 81.75 151 ASN A C 1
ATOM 1159 O O . ASN A 1 151 ? 14.338 0.608 -4.958 1.00 81.75 151 ASN A O 1
ATOM 1163 N N . SER A 1 152 ? 15.067 -0.693 -3.277 1.00 89.38 152 SER A N 1
ATOM 1164 C CA . SER A 1 152 ? 14.549 -1.953 -3.811 1.00 89.38 152 SER A CA 1
ATOM 1165 C C . SER A 1 152 ? 13.069 -1.848 -4.200 1.00 89.38 152 SER A C 1
ATOM 1167 O O . SER A 1 152 ? 12.261 -1.161 -3.552 1.00 89.38 152 SER A O 1
ATOM 1169 N N . SER A 1 153 ? 12.721 -2.504 -5.303 1.00 87.81 153 SER A N 1
ATOM 1170 C CA . SER A 1 153 ? 11.402 -2.444 -5.930 1.00 87.81 153 SER A CA 1
ATOM 1171 C C . SER A 1 153 ? 10.376 -3.290 -5.174 1.00 87.81 153 SER A C 1
ATOM 1173 O O . SER A 1 153 ? 9.262 -2.835 -4.921 1.00 87.81 153 SER A O 1
ATOM 1175 N N . PHE A 1 154 ? 10.752 -4.487 -4.729 1.00 90.12 154 PHE A N 1
ATOM 1176 C CA . PHE A 1 154 ? 9.815 -5.437 -4.141 1.00 90.12 154 PHE A CA 1
ATOM 1177 C C . PHE A 1 154 ? 9.808 -5.403 -2.605 1.00 90.12 154 PHE A C 1
ATOM 1179 O O . PHE A 1 154 ? 10.857 -5.617 -1.997 1.00 90.12 154 PHE A O 1
ATOM 1186 N N . PRO A 1 155 ? 8.645 -5.238 -1.945 1.00 93.19 155 PRO A N 1
ATOM 1187 C CA . PRO A 1 155 ? 7.339 -4.862 -2.487 1.00 93.19 155 PRO A CA 1
ATOM 1188 C C . PRO A 1 155 ? 7.165 -3.338 -2.582 1.00 93.19 155 PRO A C 1
ATOM 1190 O O . PRO A 1 155 ? 7.903 -2.554 -1.976 1.00 93.19 155 PRO A O 1
ATOM 1193 N N . SER A 1 156 ? 6.118 -2.911 -3.292 1.00 93.75 156 SER A N 1
ATOM 1194 C CA . SER A 1 156 ? 5.774 -1.496 -3.418 1.00 93.75 156 SER A CA 1
ATOM 1195 C C . SER A 1 156 ? 5.244 -0.931 -2.100 1.00 93.75 156 SER A C 1
ATOM 1197 O O . SER A 1 156 ? 4.153 -1.283 -1.641 1.00 93.75 156 SER A O 1
ATOM 1199 N N . GLY A 1 157 ? 5.998 0.003 -1.516 1.00 91.00 157 GLY A N 1
ATOM 1200 C CA . GLY A 1 157 ? 5.567 0.746 -0.329 1.00 91.00 157 GLY A CA 1
ATOM 1201 C C . GLY A 1 157 ? 4.350 1.612 -0.584 1.00 91.00 157 GLY A C 1
ATOM 1202 O O . GLY A 1 157 ? 3.440 1.656 0.237 1.00 91.00 157 GLY A O 1
ATOM 1203 N N . SER A 1 158 ? 4.295 2.211 -1.770 1.00 90.94 158 SER A N 1
ATOM 1204 C CA . SER A 1 158 ? 3.167 3.004 -2.230 1.00 90.94 158 SER A CA 1
ATOM 1205 C C . SER A 1 158 ? 1.858 2.263 -2.153 1.00 90.94 158 SER A C 1
ATOM 1207 O O . SER A 1 158 ? 0.954 2.687 -1.433 1.00 90.94 158 SER A O 1
ATOM 1209 N N . ALA A 1 159 ? 1.804 1.098 -2.799 1.00 94.81 159 ALA A N 1
ATOM 1210 C CA . ALA A 1 159 ? 0.633 0.243 -2.766 1.00 94.81 159 ALA A CA 1
ATOM 1211 C C . ALA A 1 159 ? 0.270 -0.151 -1.324 1.00 94.81 159 ALA A C 1
ATOM 1213 O O . ALA A 1 159 ? -0.884 -0.011 -0.923 1.00 94.81 159 ALA A O 1
ATOM 1214 N N . ALA A 1 160 ? 1.245 -0.564 -0.507 1.00 94.56 160 ALA A N 1
ATOM 1215 C CA . ALA A 1 160 ? 0.992 -0.938 0.887 1.00 94.56 160 ALA A CA 1
ATOM 1216 C C . ALA A 1 160 ? 0.345 0.192 1.700 1.00 94.56 160 ALA A C 1
ATOM 1218 O O . ALA A 1 160 ? -0.642 -0.027 2.411 1.00 94.56 160 ALA A O 1
ATOM 1219 N N . VAL A 1 161 ? 0.839 1.416 1.541 1.00 92.06 161 VAL A N 1
ATOM 1220 C CA . VAL A 1 161 ? 0.326 2.579 2.260 1.00 92.06 161 VAL A CA 1
ATOM 1221 C C . VAL A 1 161 ? -1.067 2.971 1.769 1.00 92.06 161 VAL A C 1
ATOM 1223 O O . VAL A 1 161 ? -1.992 3.034 2.585 1.00 92.06 161 VAL A O 1
ATOM 1226 N N . VAL A 1 162 ? -1.269 3.167 0.461 1.00 93.50 162 VAL A N 1
ATOM 1227 C CA . VAL A 1 162 ? -2.572 3.625 -0.054 1.00 93.50 162 VAL A CA 1
ATOM 1228 C C . VAL A 1 162 ? -3.681 2.602 0.187 1.00 93.50 162 VAL A C 1
ATOM 1230 O O . VAL A 1 162 ? -4.792 2.983 0.563 1.00 93.50 162 VAL A O 1
ATOM 1233 N N . PHE A 1 163 ? -3.387 1.304 0.060 1.00 95.44 163 PHE A N 1
ATOM 1234 C CA . PHE A 1 163 ? -4.372 0.254 0.316 1.00 95.44 163 PHE A CA 1
ATOM 1235 C C . PHE A 1 163 ? -4.640 0.039 1.806 1.00 95.44 163 PHE A C 1
ATOM 1237 O O . PHE A 1 163 ? -5.773 -0.309 2.156 1.00 95.44 163 PHE A O 1
ATOM 1244 N N . SER A 1 164 ? -3.665 0.278 2.693 1.00 94.62 164 SER A N 1
ATOM 1245 C CA . SER A 1 164 ? -3.921 0.243 4.140 1.00 94.62 164 SER A CA 1
ATOM 1246 C C . SER A 1 164 ? -4.874 1.359 4.570 1.00 94.62 164 SER A C 1
ATOM 1248 O O . SER A 1 164 ? -5.842 1.088 5.284 1.00 94.62 164 SER A O 1
ATOM 1250 N N . LEU A 1 165 ? -4.691 2.584 4.064 1.00 92.88 165 LEU A N 1
ATOM 1251 C CA . LEU A 1 165 ? -5.620 3.688 4.315 1.00 92.88 165 LEU A CA 1
ATOM 1252 C C . LEU A 1 165 ? -6.998 3.403 3.727 1.00 92.88 165 LEU A C 1
ATOM 1254 O O . LEU A 1 165 ? -7.989 3.485 4.450 1.00 92.88 165 LEU A O 1
ATOM 1258 N N . ALA A 1 166 ? -7.059 3.055 2.437 1.00 94.06 166 ALA A N 1
ATOM 1259 C CA . ALA A 1 166 ? -8.320 2.802 1.747 1.00 94.06 166 ALA A CA 1
ATOM 1260 C C . ALA A 1 166 ? -9.133 1.727 2.473 1.00 94.06 166 ALA A C 1
ATOM 1262 O O . ALA A 1 166 ? -10.309 1.934 2.754 1.00 94.06 166 ALA A O 1
ATOM 1263 N N . THR A 1 167 ? -8.486 0.625 2.865 1.00 95.12 167 THR A N 1
ATOM 1264 C CA . THR A 1 167 ? -9.131 -0.458 3.617 1.00 95.12 167 THR A CA 1
ATOM 1265 C C . THR A 1 167 ? -9.574 -0.006 5.004 1.00 95.12 167 THR A C 1
ATOM 1267 O O . THR A 1 167 ? -10.673 -0.352 5.429 1.00 95.12 167 THR A O 1
ATOM 1270 N N . THR A 1 168 ? -8.756 0.784 5.705 1.00 92.81 168 THR A N 1
ATOM 1271 C CA . THR A 1 168 ? -9.095 1.269 7.050 1.00 92.81 168 THR A CA 1
ATOM 1272 C C . THR A 1 168 ? -10.312 2.183 7.033 1.00 92.81 168 THR A C 1
ATOM 1274 O O . THR A 1 168 ? -11.258 1.972 7.789 1.00 92.81 168 THR A O 1
ATOM 1277 N N . VAL A 1 169 ? -10.326 3.159 6.127 1.00 91.56 169 VAL A N 1
ATOM 1278 C CA . VAL A 1 169 ? -11.425 4.124 6.026 1.00 91.56 169 VAL A CA 1
ATOM 1279 C C . VAL A 1 169 ? -12.680 3.471 5.446 1.00 91.56 169 VAL A C 1
ATOM 1281 O O . VAL A 1 169 ? -13.768 3.721 5.955 1.00 91.56 169 VAL A O 1
ATOM 1284 N N . ALA A 1 170 ? -12.556 2.593 4.446 1.00 93.06 170 ALA A N 1
ATOM 1285 C CA . ALA A 1 170 ? -13.693 1.839 3.911 1.00 93.06 170 ALA A CA 1
ATOM 1286 C C . ALA A 1 170 ? -14.366 0.986 4.998 1.00 93.06 170 ALA A C 1
ATOM 1288 O O . ALA A 1 170 ? -15.593 0.957 5.106 1.00 93.06 170 ALA A O 1
ATOM 1289 N N . ASP A 1 171 ? -13.564 0.342 5.852 1.00 89.75 171 ASP A N 1
ATOM 1290 C CA . ASP A 1 171 ? -14.070 -0.487 6.942 1.00 89.75 171 ASP A CA 1
ATOM 1291 C C . ASP A 1 171 ? -14.812 0.304 8.026 1.00 89.75 171 ASP A C 1
ATOM 1293 O O . ASP A 1 171 ? -15.705 -0.264 8.668 1.00 89.75 171 ASP A O 1
ATOM 1297 N N . ALA A 1 172 ? -14.427 1.566 8.235 1.00 88.12 172 ALA A N 1
ATOM 1298 C CA . ALA A 1 172 ? -15.056 2.485 9.177 1.00 88.12 172 ALA A CA 1
ATOM 1299 C C . ALA A 1 172 ? -16.301 3.173 8.589 1.00 88.12 172 ALA A C 1
ATOM 1301 O O . ALA A 1 172 ? -17.288 3.348 9.297 1.00 88.12 172 ALA A O 1
ATOM 1302 N N . ALA A 1 173 ? -16.269 3.538 7.303 1.00 87.44 173 ALA A N 1
ATOM 1303 C CA . ALA A 1 173 ? -17.346 4.269 6.634 1.00 87.44 173 ALA A CA 1
ATOM 1304 C C . ALA A 1 173 ? -18.588 3.410 6.345 1.00 87.44 173 ALA A C 1
ATOM 1306 O O . ALA A 1 173 ? -19.680 3.959 6.226 1.00 87.44 173 ALA A O 1
ATOM 1307 N N . ASP A 1 174 ? -18.415 2.092 6.181 1.00 84.69 174 ASP A N 1
ATOM 1308 C CA . ASP A 1 174 ? -19.487 1.124 5.880 1.00 84.69 174 ASP A CA 1
ATOM 1309 C C . ASP A 1 174 ? -20.386 1.550 4.698 1.00 84.69 174 ASP A C 1
ATOM 1311 O O . ASP A 1 174 ? -21.596 1.331 4.666 1.00 84.69 174 ASP A O 1
ATOM 1315 N N . ASN A 1 175 ? -19.780 2.224 3.714 1.00 91.81 175 ASN A N 1
ATOM 1316 C CA . ASN A 1 175 ? -20.457 2.799 2.559 1.00 91.81 175 ASN A CA 1
ATOM 1317 C C . ASN A 1 175 ? -19.774 2.342 1.267 1.00 91.81 175 ASN A C 1
ATOM 1319 O O . ASN A 1 175 ? -18.579 2.573 1.060 1.00 91.81 175 ASN A O 1
ATOM 1323 N N . ASN A 1 176 ? -20.550 1.727 0.373 1.00 93.00 176 ASN A N 1
ATOM 1324 C CA . ASN A 1 176 ? -20.033 1.159 -0.872 1.00 93.00 176 ASN A CA 1
ATOM 1325 C C . ASN A 1 176 ? -19.459 2.220 -1.817 1.00 93.00 176 ASN A C 1
ATOM 1327 O O . ASN A 1 176 ? -18.423 1.983 -2.427 1.00 93.00 176 ASN A O 1
ATOM 1331 N N . VAL A 1 177 ? -20.085 3.396 -1.919 1.00 95.12 177 VAL A N 1
ATOM 1332 C CA . VAL A 1 177 ? -19.609 4.481 -2.795 1.00 95.12 177 VAL A CA 1
ATOM 1333 C C . VAL A 1 177 ? -18.274 5.020 -2.290 1.00 95.12 177 VAL A C 1
ATOM 1335 O O . VAL A 1 177 ? -17.335 5.169 -3.069 1.00 95.12 177 VAL A O 1
ATOM 1338 N N . VAL A 1 178 ? -18.161 5.239 -0.977 1.00 92.56 178 VAL A N 1
ATOM 1339 C CA . VAL A 1 178 ? -16.908 5.673 -0.339 1.00 92.56 178 VAL A CA 1
ATOM 1340 C C . VAL A 1 178 ? -15.822 4.616 -0.518 1.00 92.56 178 VAL A C 1
ATOM 1342 O O . VAL A 1 178 ? -14.704 4.942 -0.905 1.00 92.56 178 VAL A O 1
ATOM 1345 N N . SER A 1 179 ? -16.159 3.343 -0.311 1.00 93.06 179 SER A N 1
ATOM 1346 C CA . SER A 1 179 ? -15.221 2.230 -0.484 1.00 93.06 179 SER A CA 1
ATOM 1347 C C . SER A 1 179 ? -14.704 2.146 -1.921 1.00 93.06 179 SER A C 1
ATOM 1349 O O . SER A 1 179 ? -13.498 2.053 -2.132 1.00 93.06 179 SER A O 1
ATOM 1351 N N . VAL A 1 180 ? -15.594 2.241 -2.915 1.00 95.69 180 VAL A N 1
ATOM 1352 C CA . VAL A 1 180 ? -15.222 2.244 -4.339 1.00 95.69 180 VAL A CA 1
ATOM 1353 C C . VAL A 1 180 ? -14.326 3.436 -4.668 1.00 95.69 180 VAL A C 1
ATOM 1355 O O . VAL A 1 180 ? -13.317 3.255 -5.344 1.00 95.69 180 VAL A O 1
ATOM 1358 N N . ALA A 1 181 ? -14.638 4.632 -4.163 1.00 95.00 181 ALA A N 1
ATOM 1359 C CA . ALA A 1 181 ? -13.810 5.815 -4.388 1.00 95.00 181 ALA A CA 1
ATOM 1360 C C . ALA A 1 181 ? -12.404 5.661 -3.780 1.00 95.00 181 ALA A C 1
ATOM 1362 O O . ALA A 1 181 ? -11.407 5.949 -4.443 1.00 95.00 181 ALA A O 1
ATOM 1363 N N . LEU A 1 182 ? -12.312 5.157 -2.546 1.00 94.00 182 LEU A N 1
ATOM 1364 C CA . LEU A 1 182 ? -11.043 4.937 -1.847 1.00 94.00 182 LEU A CA 1
ATOM 1365 C C . LEU A 1 182 ? -10.173 3.892 -2.550 1.00 94.00 182 LEU A C 1
ATOM 1367 O O . LEU A 1 182 ? -8.993 4.139 -2.801 1.00 94.00 182 LEU A O 1
ATOM 1371 N N . TYR A 1 183 ? -10.751 2.742 -2.902 1.00 95.81 183 TYR A N 1
ATOM 1372 C CA . TYR A 1 183 ? -10.024 1.708 -3.635 1.00 95.81 183 TYR A CA 1
ATOM 1373 C C . TYR A 1 183 ? -9.675 2.153 -5.058 1.00 95.81 183 TYR A C 1
ATOM 1375 O O . TYR A 1 183 ? -8.582 1.848 -5.524 1.00 95.81 183 TYR A O 1
ATOM 1383 N N . GLY A 1 184 ? -10.536 2.926 -5.724 1.00 96.19 184 GLY A N 1
ATOM 1384 C CA . GLY A 1 184 ? -10.238 3.527 -7.025 1.00 96.19 184 GLY A CA 1
ATOM 1385 C C . GLY A 1 184 ? -9.025 4.458 -6.968 1.00 96.19 184 GLY A C 1
ATOM 1386 O O . GLY A 1 184 ? -8.124 4.341 -7.795 1.00 96.19 184 GLY A O 1
ATOM 1387 N N . GLY A 1 185 ? -8.948 5.318 -5.948 1.00 93.81 185 GLY A N 1
ATOM 1388 C CA . GLY A 1 185 ? -7.778 6.169 -5.710 1.00 93.81 185 GLY A CA 1
ATOM 1389 C C . GLY A 1 185 ? -6.506 5.366 -5.418 1.00 93.81 185 GLY A C 1
ATOM 1390 O O . GLY A 1 185 ? -5.450 5.662 -5.978 1.00 93.81 185 GLY A O 1
ATOM 1391 N N . ALA A 1 186 ? -6.606 4.312 -4.603 1.00 94.50 186 ALA A N 1
ATOM 1392 C CA . ALA A 1 186 ? -5.480 3.426 -4.300 1.00 94.50 186 ALA A CA 1
ATOM 1393 C C . ALA A 1 186 ? -4.968 2.680 -5.545 1.00 94.50 186 ALA A C 1
ATOM 1395 O O . ALA A 1 186 ? -3.756 2.596 -5.762 1.00 94.50 186 ALA A O 1
ATOM 1396 N N . VAL A 1 187 ? -5.880 2.191 -6.392 1.00 96.25 187 VAL A N 1
ATOM 1397 C CA . VAL A 1 187 ? -5.553 1.570 -7.683 1.00 96.25 187 VAL A CA 1
ATOM 1398 C C . VAL A 1 187 ? -4.885 2.577 -8.609 1.00 96.25 187 VAL A C 1
ATOM 1400 O O . VAL A 1 187 ? -3.855 2.253 -9.186 1.00 96.25 187 VAL A O 1
ATOM 1403 N N . LEU A 1 188 ? -5.413 3.799 -8.721 1.00 95.38 188 LEU A N 1
ATOM 1404 C CA . LEU A 1 188 ? -4.850 4.826 -9.598 1.00 95.38 188 LEU A CA 1
ATOM 1405 C C . LEU A 1 188 ? -3.431 5.233 -9.167 1.00 95.38 188 LEU A C 1
ATOM 1407 O O . LEU A 1 188 ? -2.524 5.300 -9.998 1.00 95.38 188 LEU A O 1
ATOM 1411 N N . ASN A 1 189 ? -3.211 5.440 -7.865 1.00 94.38 189 ASN A N 1
ATOM 1412 C CA . ASN A 1 189 ? -1.876 5.692 -7.324 1.00 94.38 189 ASN A CA 1
ATOM 1413 C C . ASN A 1 189 ? -0.933 4.512 -7.599 1.00 94.38 189 ASN A C 1
ATOM 1415 O O . ASN A 1 189 ? 0.170 4.709 -8.101 1.00 94.38 189 ASN A O 1
ATOM 1419 N N . SER A 1 190 ? -1.372 3.284 -7.339 1.00 95.25 190 SER A N 1
ATOM 1420 C CA . SER A 1 190 ? -0.535 2.099 -7.535 1.00 95.25 190 SER A CA 1
ATOM 1421 C C . SER A 1 190 ? -0.214 1.849 -9.012 1.00 95.25 190 SER A C 1
ATOM 1423 O O . SER A 1 190 ? 0.927 1.546 -9.357 1.00 95.25 190 SER A O 1
ATOM 1425 N N . TRP A 1 191 ? -1.185 2.064 -9.902 1.00 96.50 191 TRP A N 1
ATOM 1426 C CA . TRP A 1 191 ? -1.005 2.020 -11.354 1.00 96.50 191 TRP A CA 1
ATOM 1427 C C . TRP A 1 191 ? 0.073 3.000 -11.809 1.00 96.50 191 TRP A C 1
ATOM 1429 O O . TRP A 1 191 ? 0.958 2.626 -12.576 1.00 96.50 191 TRP A O 1
ATOM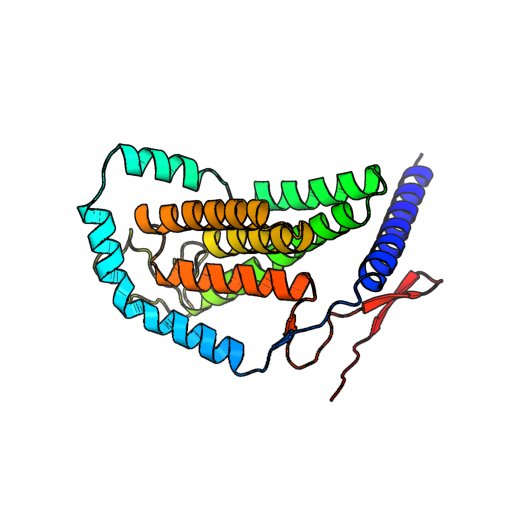 1439 N N . SER A 1 192 ? 0.071 4.223 -11.272 1.00 95.50 192 SER A N 1
ATOM 1440 C CA . SER A 1 192 ? 1.071 5.233 -11.624 1.00 95.50 192 SER A CA 1
ATOM 1441 C C . SER A 1 192 ? 2.511 4.780 -11.329 1.00 95.50 192 SER A C 1
ATOM 1443 O O . SER A 1 192 ? 3.451 5.202 -12.007 1.00 95.50 192 SER A O 1
ATOM 1445 N N . ARG A 1 193 ? 2.705 3.890 -10.344 1.00 95.06 193 ARG A N 1
ATOM 1446 C CA . ARG A 1 193 ? 4.016 3.320 -10.006 1.00 95.06 193 ARG A CA 1
ATOM 1447 C C . ARG A 1 193 ? 4.501 2.318 -11.047 1.00 95.06 193 ARG A C 1
ATOM 1449 O O . ARG A 1 193 ? 5.688 2.345 -11.367 1.00 95.06 193 ARG A O 1
ATOM 1456 N N . VAL A 1 194 ? 3.594 1.502 -11.583 1.00 96.38 194 VAL A N 1
ATOM 1457 C CA . VAL A 1 194 ? 3.880 0.577 -12.691 1.00 96.38 194 VAL A CA 1
ATOM 1458 C C . VAL A 1 194 ? 4.131 1.366 -13.971 1.00 96.38 194 VAL A C 1
ATOM 1460 O O . VAL A 1 194 ? 5.190 1.243 -14.574 1.00 96.38 194 VAL A O 1
ATOM 1463 N N . TYR A 1 195 ? 3.211 2.269 -14.318 1.00 96.31 195 TYR A N 1
ATOM 1464 C CA . TYR A 1 195 ? 3.314 3.126 -15.500 1.00 96.31 195 TYR A CA 1
ATOM 1465 C C . TYR A 1 195 ? 4.616 3.950 -15.515 1.00 96.31 195 TYR A C 1
ATOM 1467 O O . TYR A 1 195 ? 5.258 4.116 -16.548 1.00 96.31 195 TYR A O 1
ATOM 1475 N N . GLY A 1 196 ? 5.041 4.443 -14.347 1.00 94.44 196 GLY A N 1
ATOM 1476 C CA . GLY A 1 196 ? 6.259 5.234 -14.179 1.00 94.44 196 GLY A CA 1
ATOM 1477 C C . GLY A 1 196 ? 7.559 4.448 -13.982 1.00 94.44 196 GLY A C 1
ATOM 1478 O O . GLY A 1 196 ? 8.500 5.052 -13.464 1.00 94.44 196 GLY A O 1
ATOM 1479 N N . ASN A 1 197 ? 7.611 3.148 -14.295 1.00 94.00 197 ASN A N 1
ATOM 1480 C CA . ASN A 1 197 ? 8.792 2.280 -14.132 1.00 94.00 197 ASN A CA 1
ATOM 1481 C C . ASN A 1 197 ? 9.402 2.266 -12.722 1.00 94.00 197 ASN A C 1
ATOM 1483 O O . ASN A 1 197 ? 10.592 2.016 -12.537 1.00 94.00 197 ASN A O 1
ATOM 1487 N N . ARG A 1 198 ? 8.596 2.537 -11.690 1.00 93.00 198 ARG A N 1
ATOM 1488 C CA . ARG A 1 198 ? 9.070 2.496 -10.299 1.00 93.00 198 ARG A CA 1
ATOM 1489 C C . ARG A 1 198 ? 8.977 1.106 -9.698 1.00 93.00 198 ARG A C 1
ATOM 1491 O O . ARG A 1 198 ? 9.774 0.786 -8.824 1.00 93.00 198 ARG A O 1
ATOM 1498 N N . HIS A 1 199 ? 7.999 0.326 -10.138 1.00 96.06 199 HIS A N 1
ATOM 1499 C CA . HIS A 1 199 ? 7.666 -0.966 -9.564 1.00 96.06 199 HIS A CA 1
ATOM 1500 C C . HIS A 1 199 ? 7.141 -1.903 -10.645 1.00 96.06 199 HIS A C 1
ATOM 1502 O O . HIS A 1 199 ? 6.368 -1.479 -11.504 1.00 96.06 199 HIS A O 1
ATOM 1508 N N . TRP A 1 200 ? 7.521 -3.171 -10.559 1.00 97.19 200 TRP A N 1
ATOM 1509 C CA . TRP A 1 200 ? 6.884 -4.242 -11.312 1.00 97.19 200 TRP A CA 1
ATOM 1510 C C . TRP A 1 200 ? 5.446 -4.452 -10.824 1.00 97.19 200 TRP A C 1
ATOM 1512 O O . TRP A 1 200 ? 5.076 -4.058 -9.708 1.00 97.19 200 TRP A O 1
ATOM 1522 N N . PHE A 1 201 ? 4.613 -5.088 -11.645 1.00 97.25 201 PHE A N 1
ATOM 1523 C CA . PHE A 1 201 ? 3.212 -5.319 -11.302 1.00 97.25 201 PHE A CA 1
ATOM 1524 C C . PHE A 1 201 ? 3.074 -6.193 -10.047 1.00 97.25 201 PHE A C 1
ATOM 1526 O O . PHE A 1 201 ? 2.272 -5.880 -9.160 1.00 97.25 201 PHE A O 1
ATOM 1533 N N . THR A 1 202 ? 3.904 -7.226 -9.893 1.00 96.94 202 THR A N 1
ATOM 1534 C CA . THR A 1 202 ? 3.931 -8.040 -8.667 1.00 96.94 202 THR A CA 1
ATOM 1535 C C . THR A 1 202 ? 4.328 -7.256 -7.424 1.00 96.94 202 THR A C 1
ATOM 1537 O O . THR A 1 202 ? 3.843 -7.572 -6.337 1.00 96.94 202 THR A O 1
ATOM 1540 N N . ASP A 1 203 ? 5.211 -6.255 -7.541 1.00 96.56 203 ASP A N 1
ATOM 1541 C CA . ASP A 1 203 ? 5.633 -5.445 -6.393 1.00 96.56 203 ASP A CA 1
ATOM 1542 C C . ASP A 1 203 ? 4.420 -4.705 -5.829 1.00 96.56 203 ASP A C 1
ATOM 1544 O O . ASP A 1 203 ? 4.217 -4.641 -4.612 1.00 96.56 203 ASP A O 1
ATOM 1548 N N . VAL A 1 204 ? 3.590 -4.176 -6.733 1.00 96.94 204 VAL A N 1
ATOM 1549 C CA . VAL A 1 204 ? 2.320 -3.522 -6.422 1.00 96.94 204 VAL A CA 1
ATOM 1550 C C . VAL A 1 204 ? 1.297 -4.517 -5.883 1.00 96.94 204 VAL A C 1
ATOM 1552 O O . VAL A 1 204 ? 0.613 -4.205 -4.906 1.00 96.94 204 VAL A O 1
ATOM 1555 N N . ALA A 1 205 ? 1.206 -5.719 -6.452 1.00 97.31 205 ALA A N 1
ATOM 1556 C CA . ALA A 1 205 ? 0.295 -6.755 -5.972 1.00 97.31 205 ALA A CA 1
ATOM 1557 C C . ALA A 1 205 ? 0.629 -7.195 -4.534 1.00 97.31 205 ALA A C 1
ATOM 1559 O O . ALA A 1 205 ? -0.271 -7.268 -3.691 1.00 97.31 205 ALA A O 1
ATOM 1560 N N . LEU A 1 206 ? 1.912 -7.416 -4.214 1.00 96.12 206 LEU A N 1
ATOM 1561 C CA . LEU A 1 206 ? 2.317 -7.763 -2.850 1.00 96.12 206 LEU A CA 1
ATOM 1562 C C . LEU A 1 206 ? 2.137 -6.584 -1.890 1.00 96.12 206 LEU A C 1
ATOM 1564 O O . LEU A 1 206 ? 1.645 -6.773 -0.778 1.00 96.12 206 LEU A O 1
ATOM 1568 N N . GLY A 1 207 ? 2.475 -5.366 -2.323 1.00 95.81 207 GLY A N 1
ATOM 1569 C CA . GLY A 1 207 ? 2.224 -4.158 -1.539 1.00 95.81 207 GLY A CA 1
ATOM 1570 C C . GLY A 1 207 ? 0.739 -4.011 -1.194 1.00 95.81 207 GLY A C 1
ATOM 1571 O O . GLY A 1 207 ? 0.386 -3.845 -0.029 1.00 95.81 207 GLY A O 1
ATOM 1572 N N . THR A 1 208 ? -0.144 -4.193 -2.176 1.00 96.81 208 THR A N 1
ATOM 1573 C CA . THR A 1 208 ? -1.605 -4.206 -1.987 1.00 96.81 208 THR A CA 1
ATOM 1574 C C . THR A 1 208 ? -2.025 -5.236 -0.939 1.00 96.81 208 THR A C 1
ATOM 1576 O O . THR A 1 208 ? -2.772 -4.909 -0.013 1.00 96.81 208 THR A O 1
ATOM 1579 N N . LEU A 1 209 ? -1.507 -6.467 -1.041 1.00 95.81 209 LEU A N 1
ATOM 1580 C CA . LEU A 1 209 ? -1.781 -7.532 -0.078 1.00 95.81 209 LEU A CA 1
ATOM 1581 C C . LEU A 1 209 ? -1.355 -7.131 1.343 1.00 95.81 209 LEU A C 1
ATOM 1583 O O . LEU A 1 209 ? -2.134 -7.316 2.278 1.00 95.81 209 LEU A O 1
ATOM 1587 N N . TYR A 1 210 ? -0.165 -6.548 1.511 1.00 94.81 210 TYR A N 1
ATOM 1588 C CA . TYR A 1 210 ? 0.327 -6.078 2.812 1.00 94.81 210 TYR A CA 1
ATOM 1589 C C . TYR A 1 210 ? -0.539 -4.964 3.388 1.00 94.81 210 TYR A C 1
ATOM 1591 O O . TYR A 1 210 ? -0.888 -5.014 4.567 1.00 94.81 210 TYR A O 1
ATOM 1599 N N . GLY A 1 211 ? -0.933 -3.992 2.563 1.00 94.56 211 GLY A N 1
ATOM 1600 C CA . GLY A 1 211 ? -1.792 -2.891 2.988 1.00 94.56 211 GLY A CA 1
ATOM 1601 C C . GLY A 1 211 ? -3.154 -3.374 3.487 1.00 94.56 211 GLY A C 1
ATOM 1602 O O . GLY A 1 211 ? -3.565 -3.046 4.604 1.00 94.56 211 GLY A O 1
ATOM 1603 N N . VAL A 1 212 ? -3.829 -4.212 2.692 1.00 94.31 212 VAL A N 1
ATOM 1604 C CA . VAL A 1 212 ? -5.127 -4.802 3.059 1.00 94.31 212 VAL A CA 1
ATOM 1605 C C . VAL A 1 212 ? -4.991 -5.674 4.306 1.00 94.31 212 VAL A C 1
ATOM 1607 O O . VAL A 1 212 ? -5.787 -5.537 5.234 1.00 94.31 212 VAL A O 1
ATOM 1610 N N . ALA A 1 213 ? -3.980 -6.546 4.361 1.00 91.94 213 ALA A N 1
ATOM 1611 C CA . ALA A 1 213 ? -3.782 -7.441 5.495 1.00 91.94 213 ALA A CA 1
ATOM 1612 C C . ALA A 1 213 ? -3.518 -6.674 6.793 1.00 91.94 213 ALA A C 1
ATOM 1614 O O . ALA A 1 213 ? -4.157 -6.957 7.808 1.00 91.94 213 ALA A O 1
ATOM 1615 N N . ALA A 1 214 ? -2.636 -5.673 6.761 1.00 91.94 214 ALA A N 1
ATOM 1616 C CA . ALA A 1 214 ? -2.338 -4.841 7.918 1.00 91.94 214 ALA A CA 1
ATOM 1617 C C . ALA A 1 214 ? -3.591 -4.121 8.433 1.00 91.94 214 ALA A C 1
ATOM 1619 O O . ALA A 1 214 ? -3.893 -4.199 9.623 1.00 91.94 214 ALA A O 1
ATOM 1620 N N . ALA A 1 215 ? -4.363 -3.495 7.539 1.00 92.12 215 ALA A N 1
ATOM 1621 C CA . ALA A 1 215 ? -5.604 -2.818 7.904 1.00 92.12 215 ALA A CA 1
ATOM 1622 C C . ALA A 1 215 ? -6.640 -3.787 8.492 1.00 92.12 215 ALA A C 1
ATOM 1624 O O . ALA A 1 215 ? -7.190 -3.528 9.558 1.00 92.12 215 ALA A O 1
ATOM 1625 N N . LYS A 1 216 ? -6.873 -4.947 7.865 1.00 89.75 216 LYS A N 1
ATOM 1626 C CA . LYS A 1 216 ? -7.839 -5.938 8.374 1.00 89.75 216 LYS A CA 1
ATOM 1627 C C . LYS A 1 216 ? -7.441 -6.510 9.735 1.00 89.75 216 LYS A C 1
ATOM 1629 O O . LYS A 1 216 ? -8.326 -6.777 10.550 1.00 89.75 216 LYS A O 1
ATOM 1634 N N . LEU A 1 217 ? -6.145 -6.691 9.992 1.00 87.00 217 LEU A N 1
ATOM 1635 C CA . LEU A 1 217 ? -5.637 -7.117 11.300 1.00 87.00 217 LEU A CA 1
ATOM 1636 C C . LEU A 1 217 ? -5.831 -6.028 12.360 1.00 87.00 217 LEU A C 1
ATOM 1638 O O . LEU A 1 217 ? -6.355 -6.308 13.437 1.00 87.00 217 LEU A O 1
ATOM 1642 N N . VAL A 1 218 ? -5.460 -4.787 12.043 1.00 88.44 218 VAL A N 1
ATOM 1643 C CA . VAL A 1 218 ? -5.570 -3.636 12.955 1.00 88.44 218 VAL A CA 1
ATOM 1644 C C . VAL A 1 218 ? -7.027 -3.295 13.270 1.00 88.44 218 VAL A C 1
ATOM 1646 O O . VAL A 1 218 ? -7.365 -3.031 14.423 1.00 88.44 218 VAL A O 1
ATOM 1649 N N . ASN A 1 219 ? -7.911 -3.395 12.281 1.00 85.88 219 ASN A N 1
ATOM 1650 C CA . ASN A 1 219 ? -9.351 -3.188 12.443 1.00 85.88 219 ASN A CA 1
ATOM 1651 C C . ASN A 1 219 ? -10.042 -4.345 13.177 1.00 85.88 219 ASN A C 1
ATOM 1653 O O . ASN A 1 219 ? -11.263 -4.345 13.312 1.00 85.88 219 ASN A O 1
ATOM 1657 N N . GLY A 1 220 ? -9.296 -5.382 13.574 1.00 77.31 220 GLY A N 1
ATOM 1658 C CA . GLY A 1 220 ? -9.846 -6.560 14.233 1.00 77.31 220 GLY A CA 1
ATOM 1659 C C . GLY A 1 220 ? -10.769 -7.393 13.343 1.00 77.31 220 GLY A C 1
ATOM 1660 O O . GLY A 1 220 ? -11.503 -8.225 13.861 1.00 77.31 220 GLY A O 1
ATOM 1661 N N . ARG A 1 221 ? -10.751 -7.211 12.015 1.00 72.12 221 ARG A N 1
ATOM 1662 C CA . ARG A 1 221 ? -11.543 -8.034 11.086 1.00 72.12 221 ARG A CA 1
ATOM 1663 C C . ARG A 1 221 ? -10.933 -9.419 10.891 1.00 72.12 221 ARG A C 1
ATOM 1665 O O . ARG A 1 221 ? -11.665 -10.382 10.660 1.00 72.12 221 ARG A O 1
ATOM 1672 N N . TRP A 1 222 ? -9.608 -9.527 10.996 1.00 73.56 222 TRP A N 1
ATOM 1673 C CA . TRP A 1 222 ? -8.866 -10.781 10.867 1.00 73.56 222 TRP A CA 1
ATOM 1674 C C . TRP A 1 222 ? -8.193 -11.170 12.180 1.00 73.56 222 TRP A C 1
ATOM 1676 O O . TRP A 1 222 ? -7.588 -10.340 12.856 1.00 73.56 222 TRP A O 1
ATOM 1686 N N . ARG A 1 223 ? -8.259 -12.462 12.512 1.00 66.69 223 ARG A N 1
ATOM 1687 C CA . ARG A 1 223 ? -7.462 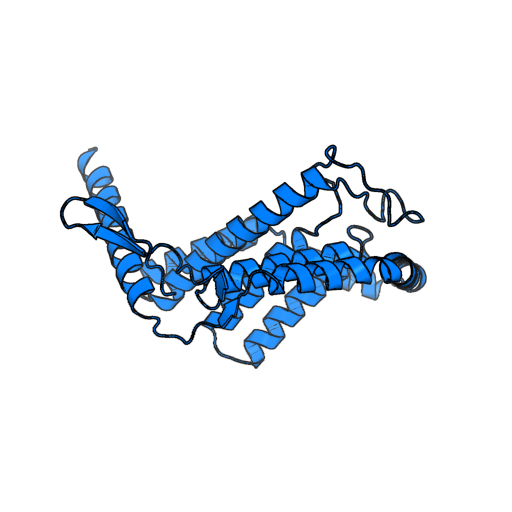-13.069 13.588 1.00 66.69 223 ARG A CA 1
ATOM 1688 C C . ARG A 1 223 ? -6.427 -14.001 12.977 1.00 66.69 223 ARG A C 1
ATOM 1690 O O . ARG A 1 223 ? -6.796 -14.934 12.263 1.00 66.69 223 ARG A O 1
ATOM 1697 N N . LEU A 1 224 ? -5.153 -13.762 13.271 1.00 61.31 224 LEU A N 1
ATOM 1698 C CA . LEU A 1 224 ? -4.053 -14.650 12.895 1.00 61.31 224 LEU A CA 1
ATOM 1699 C C . LEU A 1 224 ? -3.971 -15.786 13.917 1.00 61.31 224 LEU A C 1
ATOM 1701 O O . LEU A 1 224 ? -3.752 -15.539 15.099 1.00 61.31 224 LEU A O 1
ATOM 1705 N N . PHE A 1 225 ? -4.164 -17.027 13.467 1.00 60.69 225 PHE A N 1
ATOM 1706 C CA . PHE A 1 225 ? -4.031 -18.227 14.312 1.00 60.69 225 PHE A CA 1
ATOM 1707 C C . PHE A 1 225 ? -4.960 -18.261 15.543 1.00 60.69 225 PHE A C 1
ATOM 1709 O O . PHE A 1 225 ? -4.593 -18.800 16.581 1.00 60.69 225 PHE A O 1
ATOM 1716 N N . GLY A 1 226 ? -6.145 -17.646 15.465 1.00 54.28 226 GLY A N 1
ATOM 1717 C CA . GLY A 1 226 ? -7.065 -17.560 16.610 1.00 54.28 226 GLY A CA 1
ATOM 1718 C C . GLY A 1 226 ? -6.628 -16.573 17.703 1.00 54.28 226 GLY A C 1
ATOM 1719 O O . GLY A 1 226 ? -7.383 -16.338 18.646 1.00 54.28 226 GLY A O 1
ATOM 1720 N N . LEU A 1 227 ? -5.466 -15.929 17.553 1.00 52.12 227 LEU A N 1
ATOM 1721 C CA . LEU A 1 227 ? -4.997 -14.897 18.468 1.00 52.12 227 LEU A CA 1
ATOM 1722 C C . LEU A 1 227 ? -5.830 -13.628 18.278 1.00 52.12 227 LEU A C 1
ATOM 1724 O O . LEU A 1 227 ? -5.963 -13.097 17.170 1.00 52.12 227 LEU A O 1
ATOM 1728 N N . ARG A 1 228 ? -6.398 -13.131 19.378 1.00 51.69 228 ARG A N 1
ATOM 1729 C CA . ARG A 1 228 ? -6.969 -11.782 19.424 1.00 51.69 228 ARG A CA 1
ATOM 1730 C C . ARG A 1 228 ? -5.821 -10.770 19.516 1.00 51.69 228 ARG A C 1
ATOM 1732 O O . ARG A 1 228 ? -4.841 -11.057 20.212 1.00 51.69 228 ARG A O 1
ATOM 1739 N N . PRO A 1 229 ? -5.923 -9.594 18.867 1.00 48.44 229 PRO A N 1
ATOM 1740 C CA . PRO A 1 229 ? -5.006 -8.503 19.159 1.00 48.44 229 PRO A CA 1
ATOM 1741 C C . PRO A 1 229 ? -5.024 -8.232 20.672 1.00 48.44 229 PRO A C 1
ATOM 1743 O O . PRO A 1 229 ? -6.084 -8.342 21.303 1.00 48.44 229 PRO A O 1
ATOM 1746 N N . PRO A 1 230 ? -3.860 -7.953 21.279 1.00 48.28 230 PRO A N 1
ATOM 1747 C CA . PRO A 1 230 ? -3.755 -7.841 22.720 1.00 48.28 230 PRO A CA 1
ATOM 1748 C C . PRO A 1 230 ? -4.680 -6.746 23.235 1.00 48.28 230 PRO A C 1
ATOM 1750 O O . PRO A 1 230 ? -4.614 -5.595 22.808 1.00 48.28 230 PRO A O 1
ATOM 1753 N N . THR A 1 231 ? -5.545 -7.104 24.178 1.00 46.25 231 THR A N 1
ATOM 1754 C CA . THR A 1 231 ? -6.366 -6.117 24.875 1.00 46.25 231 THR A CA 1
ATOM 1755 C C . THR A 1 231 ? -5.494 -5.495 25.957 1.00 46.25 231 THR A C 1
ATOM 1757 O O . THR A 1 231 ? -5.057 -6.183 26.885 1.00 46.25 231 THR A O 1
ATOM 1760 N N . VAL A 1 232 ? -5.192 -4.203 25.821 1.00 46.53 232 VAL A N 1
ATOM 1761 C CA . VAL A 1 232 ? -4.466 -3.451 26.847 1.00 46.53 232 VAL A CA 1
ATOM 1762 C C . VAL A 1 232 ? -5.465 -3.083 27.935 1.00 46.53 232 VAL A C 1
ATOM 1764 O O . VAL A 1 232 ? -6.306 -2.211 27.743 1.00 46.53 232 VAL A O 1
ATOM 1767 N N . ILE A 1 233 ? -5.390 -3.764 29.076 1.00 48.59 233 ILE A N 1
ATOM 1768 C CA . ILE A 1 233 ? -6.210 -3.442 30.247 1.00 48.59 233 ILE A CA 1
ATOM 1769 C C . ILE A 1 233 ? -5.331 -2.639 31.200 1.00 48.59 233 ILE A C 1
ATOM 1771 O O . ILE A 1 233 ? -4.364 -3.172 31.756 1.00 48.59 233 ILE A O 1
ATOM 1775 N N . VAL A 1 234 ? -5.655 -1.358 31.385 1.00 42.47 234 VAL A N 1
ATOM 1776 C CA . VAL A 1 234 ? -4.996 -0.497 32.375 1.00 42.47 234 VAL A CA 1
ATOM 1777 C C . VAL A 1 234 ? -5.762 -0.599 33.688 1.00 42.47 234 VAL A C 1
ATOM 1779 O O . VAL A 1 234 ? -6.916 -0.189 33.784 1.00 42.47 234 VAL A O 1
ATOM 1782 N N . GLY A 1 235 ? -5.129 -1.187 34.703 1.00 44.03 235 GLY A N 1
ATOM 1783 C CA . GLY A 1 235 ? -5.718 -1.287 36.037 1.00 44.03 235 GLY A CA 1
ATOM 1784 C C . GLY A 1 235 ? -5.745 0.068 36.764 1.00 44.03 235 GLY A C 1
ATOM 1785 O O . GLY A 1 235 ? -4.975 0.962 36.403 1.00 44.03 235 GLY A O 1
ATOM 1786 N N . PRO A 1 236 ? -6.533 0.211 37.851 1.00 39.44 236 PRO A N 1
ATOM 1787 C CA . PRO A 1 236 ? -6.722 1.471 38.594 1.00 39.44 236 PRO A CA 1
ATOM 1788 C C . PRO A 1 236 ? -5.443 2.144 39.133 1.00 39.44 236 PRO A C 1
ATOM 1790 O O . PRO A 1 236 ? -5.497 3.266 39.619 1.00 39.44 236 PRO A O 1
ATOM 1793 N N . ALA A 1 237 ? -4.289 1.473 39.054 1.00 44.34 237 ALA A N 1
ATOM 1794 C CA . ALA A 1 237 ? -2.987 1.941 39.527 1.00 44.34 237 ALA A CA 1
ATOM 1795 C C . ALA A 1 237 ? -1.982 2.259 38.394 1.00 44.34 237 ALA A C 1
ATOM 1797 O O . ALA A 1 237 ? -0.777 2.270 38.633 1.00 44.34 237 ALA A O 1
ATOM 1798 N N . GLY A 1 238 ? -2.436 2.447 37.146 1.00 39.25 238 GLY A N 1
ATOM 1799 C CA . GLY A 1 238 ? -1.551 2.772 36.013 1.00 39.25 238 GLY A CA 1
ATOM 1800 C C . GLY A 1 238 ? -0.699 1.600 35.507 1.00 39.25 238 GLY A C 1
ATOM 1801 O O . GLY A 1 238 ? 0.230 1.793 34.728 1.00 39.25 238 GLY A O 1
ATOM 1802 N N . ARG A 1 239 ? -1.009 0.369 35.928 1.00 35.62 239 ARG A N 1
ATOM 1803 C CA . ARG A 1 239 ? -0.394 -0.852 35.393 1.00 35.62 239 ARG A CA 1
ATOM 1804 C C . ARG A 1 239 ? -1.107 -1.255 34.106 1.00 35.62 239 ARG A C 1
ATOM 1806 O O . ARG A 1 239 ? -2.266 -1.662 34.158 1.00 35.62 239 ARG A O 1
ATOM 1813 N N . ALA A 1 240 ? -0.412 -1.160 32.976 1.00 41.38 240 ALA A N 1
ATOM 1814 C CA . ALA A 1 240 ? -0.840 -1.787 31.732 1.00 41.38 240 ALA A CA 1
ATOM 1815 C C . ALA A 1 240 ? -0.584 -3.297 31.828 1.00 41.38 240 ALA A C 1
ATOM 1817 O O . ALA A 1 240 ? 0.535 -3.727 32.108 1.00 41.38 240 ALA A O 1
ATOM 1818 N N . SER A 1 241 ? -1.625 -4.098 31.626 1.00 43.50 241 SER A N 1
ATOM 1819 C CA . SER A 1 241 ? -1.516 -5.552 31.529 1.00 43.50 241 SER A CA 1
ATOM 1820 C C . SER A 1 241 ? -1.950 -6.002 30.139 1.00 43.50 241 SER A C 1
ATOM 1822 O O . SER A 1 241 ? -2.963 -5.543 29.610 1.00 43.50 241 SER A O 1
ATOM 1824 N N . LEU A 1 242 ? -1.147 -6.879 29.541 1.00 44.78 242 LEU A N 1
ATOM 1825 C CA . LEU A 1 242 ? -1.434 -7.533 28.271 1.00 44.78 242 LEU A CA 1
ATOM 1826 C C . LEU A 1 242 ? -2.152 -8.850 28.567 1.00 44.78 242 LEU A C 1
ATOM 1828 O O . LEU A 1 242 ? -1.569 -9.740 29.188 1.00 44.78 242 LEU A O 1
ATOM 1832 N N . ARG A 1 243 ? -3.410 -8.984 28.136 1.00 43.19 243 ARG A N 1
ATOM 1833 C CA . ARG A 1 243 ? -4.133 -10.260 28.204 1.00 43.19 243 ARG A CA 1
ATOM 1834 C C . ARG A 1 243 ? -4.228 -10.862 26.806 1.00 43.19 243 ARG A C 1
ATOM 1836 O O . ARG A 1 243 ? -4.860 -10.288 25.924 1.00 43.19 243 ARG A O 1
ATOM 1843 N N . TYR A 1 244 ? -3.631 -12.036 26.635 1.00 45.28 244 TYR A N 1
ATOM 1844 C CA . TYR A 1 244 ? -3.849 -12.888 25.471 1.00 45.28 244 TYR A CA 1
ATOM 1845 C C . TYR A 1 244 ? -4.950 -13.895 25.820 1.00 45.28 244 TYR A C 1
ATOM 1847 O O . TYR A 1 244 ? -4.861 -14.577 26.840 1.00 45.28 244 TYR A O 1
ATOM 1855 N N . GLN A 1 245 ? -6.007 -13.961 25.011 1.00 46.59 245 GLN A N 1
ATOM 1856 C CA . GLN A 1 245 ? -6.987 -15.049 25.059 1.00 46.59 245 GLN A CA 1
ATOM 1857 C C . GLN A 1 245 ? -6.759 -15.939 23.838 1.00 46.59 245 GLN A C 1
ATOM 1859 O O . GLN A 1 245 ? -6.723 -15.435 22.715 1.00 46.59 245 GLN A O 1
ATOM 1864 N N . VAL A 1 246 ? -6.572 -17.236 24.085 1.00 40.62 246 VAL A N 1
ATOM 1865 C CA . VAL A 1 246 ? -6.431 -18.278 23.065 1.00 40.62 246 VAL A CA 1
ATOM 1866 C C . VAL A 1 246 ? -7.687 -19.137 23.157 1.00 40.62 246 VAL A C 1
ATOM 1868 O O . VAL A 1 246 ? -7.889 -19.798 24.172 1.00 40.62 246 VAL A O 1
ATOM 1871 N N . ASP A 1 247 ? -8.533 -19.084 22.133 1.00 46.78 247 ASP A N 1
ATOM 1872 C CA . ASP A 1 247 ? -9.657 -20.009 21.979 1.00 46.78 247 ASP A CA 1
ATOM 1873 C C . ASP A 1 247 ? -9.207 -21.080 20.969 1.00 46.78 247 ASP A C 1
ATOM 1875 O O . ASP A 1 247 ? -8.805 -20.727 19.855 1.00 46.78 247 ASP A O 1
ATOM 1879 N N . PHE A 1 248 ? -9.192 -22.352 21.385 1.00 45.69 248 PHE A N 1
ATOM 1880 C CA . PHE A 1 248 ? -8.903 -23.505 20.520 1.00 45.69 248 PHE A CA 1
ATOM 1881 C C . PHE A 1 248 ? -10.143 -23.921 19.726 1.00 45.69 248 PHE A C 1
ATOM 1883 O O . PHE A 1 248 ? -11.250 -23.868 20.310 1.00 45.69 248 PHE A O 1
#

Radius of gyration: 20.53 Å; chains: 1; bounding box: 42×50×65 Å

Foldseek 3Di:
DPVVVVVCVVVVVVLVQVLLQVLVVPDPDDADEDEPCNVVVLVVVLVVCLVCLLVLLCVLVVPDDPVLVVLLVVLQPPPFPPVQLCCLVVQLVVCVVVVNSLSNLLSVLSVQLLVQLVVVQQVVQQQWQFDFCVVVVPDRRDTPGNRGDPQRAAADSLLLRLLLNLLSVCVSVVDPVSSCVSVVSSCSSLVSCSSVRSHGPSNNSVSNVSSNVSSCLSVSNYDHQQWGDWNFDQDPVRDTDTDIDHDD

pLDDT: mean 79.95, std 19.25, range [35.62, 97.31]